Protein AF-A0A353H0G4-F1 (afdb_monomer)

Foldseek 3Di:
DDDPVPDDPDDDQQLQVQLPPALVVLLLLLLVLLLLLVQLDLQDLDPPCVVLNLVSLVLLQLSLVLSLVCNVPVRPRVSSVSSSVSSCVSPVNPSNVPPDGDSPQQVVLVVVCVVDVDDSSLSSLVRVLVVLVVSDDPSRLQSLLCQQCRNVVPDNVDDSNVSSVVSSVVSNVSSVDSVDDDDD

Structure (mmCIF, N/CA/C/O backbone):
data_AF-A0A353H0G4-F1
#
_entry.id   AF-A0A353H0G4-F1
#
loop_
_atom_site.group_PDB
_atom_site.id
_atom_site.type_symbol
_atom_site.label_atom_id
_atom_site.label_alt_id
_atom_site.label_comp_id
_atom_site.label_asym_id
_atom_site.label_entity_id
_atom_site.label_seq_id
_atom_site.pdbx_PDB_ins_code
_atom_site.Cartn_x
_atom_site.Cartn_y
_atom_site.Cartn_z
_atom_site.occupancy
_atom_site.B_iso_or_equiv
_atom_site.auth_seq_id
_atom_site.auth_comp_id
_atom_site.auth_asym_id
_atom_site.auth_atom_id
_atom_site.pd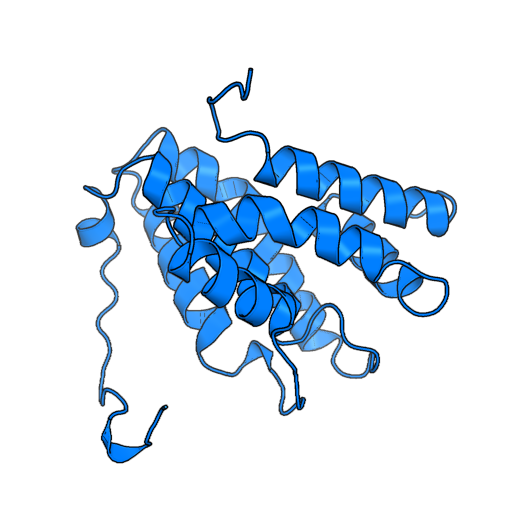bx_PDB_model_num
ATOM 1 N N . MET A 1 1 ? 14.689 -4.534 16.241 1.00 47.78 1 MET A N 1
ATOM 2 C CA . MET A 1 1 ? 14.872 -5.828 16.941 1.00 47.78 1 MET A CA 1
ATOM 3 C C . MET A 1 1 ? 13.580 -6.621 16.834 1.00 47.78 1 MET A C 1
ATOM 5 O O . MET A 1 1 ? 12.525 -6.014 16.925 1.00 47.78 1 MET A O 1
ATOM 9 N N . GLY A 1 2 ? 13.665 -7.937 16.642 1.00 76.38 2 GLY A N 1
ATOM 10 C CA . GLY A 1 2 ? 12.537 -8.872 16.680 1.00 76.38 2 GLY A CA 1
ATOM 11 C C . GLY A 1 2 ? 13.054 -10.254 17.086 1.00 76.38 2 GLY A C 1
ATOM 12 O O . GLY A 1 2 ? 14.196 -10.586 16.776 1.00 76.38 2 GLY A O 1
ATOM 13 N N . SER A 1 3 ? 12.260 -11.022 17.830 1.00 89.06 3 SER A N 1
ATOM 14 C CA . SER A 1 3 ? 12.614 -12.359 18.323 1.00 89.06 3 SER A CA 1
ATOM 15 C C . SER A 1 3 ? 11.391 -13.265 18.201 1.00 89.06 3 SER A C 1
ATOM 17 O O . SER A 1 3 ? 10.269 -12.825 18.454 1.00 89.06 3 SER A O 1
ATOM 19 N N . GLU A 1 4 ? 11.601 -14.529 17.828 1.00 89.62 4 GLU A N 1
ATOM 20 C CA . GLU A 1 4 ? 10.509 -15.500 17.654 1.00 89.62 4 GLU A CA 1
ATOM 21 C C . GLU A 1 4 ? 9.747 -15.748 18.966 1.00 89.62 4 GLU A C 1
ATOM 23 O O . GLU A 1 4 ? 8.551 -16.025 18.970 1.00 89.62 4 GLU A O 1
ATOM 28 N N . GLN A 1 5 ? 10.421 -15.566 20.103 1.00 94.19 5 GLN A N 1
ATOM 29 C CA . GLN A 1 5 ? 9.826 -15.660 21.432 1.00 94.19 5 GLN A CA 1
ATOM 30 C C . GLN A 1 5 ? 8.814 -14.536 21.712 1.00 94.19 5 GLN A C 1
ATOM 32 O O . GLN A 1 5 ? 7.925 -14.724 22.538 1.00 94.19 5 GLN A O 1
ATOM 37 N N . LEU A 1 6 ? 8.921 -13.396 21.018 1.00 94.62 6 LEU A N 1
ATOM 38 C CA . LEU A 1 6 ? 7.995 -12.263 21.133 1.00 94.62 6 LEU A CA 1
ATOM 39 C C . LEU A 1 6 ? 6.845 -12.325 20.119 1.00 94.62 6 LEU A C 1
ATOM 41 O O . LEU A 1 6 ? 5.975 -11.454 20.130 1.00 94.62 6 LEU A O 1
ATOM 45 N N . ARG A 1 7 ? 6.819 -13.333 19.237 1.00 92.75 7 ARG A N 1
ATOM 46 C CA . ARG A 1 7 ? 5.763 -13.469 18.235 1.00 92.75 7 ARG A CA 1
ATOM 47 C C . ARG A 1 7 ? 4.423 -13.777 18.922 1.00 92.75 7 ARG A C 1
ATOM 49 O O . ARG A 1 7 ? 4.334 -14.782 19.639 1.00 92.75 7 ARG A O 1
ATOM 56 N N . PRO A 1 8 ? 3.364 -12.976 18.688 1.00 93.12 8 PRO A N 1
ATOM 57 C CA . PRO A 1 8 ? 2.036 -13.282 19.205 1.00 93.12 8 PRO A CA 1
ATOM 58 C C . PRO A 1 8 ? 1.587 -14.676 18.758 1.00 93.12 8 PRO A C 1
ATOM 60 O O . PRO A 1 8 ? 1.751 -15.043 17.594 1.00 93.12 8 PRO A O 1
ATOM 63 N N . LYS A 1 9 ? 1.010 -15.460 19.677 1.00 94.94 9 LYS A N 1
ATOM 64 C CA . LYS A 1 9 ? 0.476 -16.796 19.352 1.00 94.94 9 LYS A CA 1
ATOM 65 C C . LYS A 1 9 ? -0.779 -16.718 18.487 1.00 94.94 9 LYS A C 1
ATOM 67 O O . LYS A 1 9 ? -0.995 -17.583 17.648 1.00 94.94 9 LYS A O 1
ATOM 72 N N . VAL A 1 10 ? -1.589 -15.686 18.712 1.00 95.56 10 VAL A N 1
ATOM 73 C CA . VAL A 1 10 ? -2.833 -15.394 17.997 1.00 95.56 10 VAL A CA 1
ATOM 74 C C . VAL A 1 10 ? -2.965 -13.875 17.886 1.00 95.56 10 VAL A C 1
ATOM 76 O O . VAL A 1 10 ? -2.524 -13.153 18.782 1.00 95.56 10 VAL A O 1
ATOM 79 N N . ALA A 1 11 ? -3.578 -13.401 16.803 1.00 95.12 11 ALA A N 1
ATOM 80 C CA . ALA A 1 11 ? -4.001 -12.016 16.635 1.00 95.12 11 ALA A CA 1
ATOM 81 C C . ALA A 1 11 ? -5.490 -11.995 16.264 1.00 95.12 11 ALA A C 1
ATOM 83 O O . ALA A 1 11 ? -5.905 -12.702 15.346 1.00 95.12 11 ALA A O 1
ATOM 84 N N . PHE A 1 12 ? -6.284 -11.203 16.984 1.00 96.94 12 PHE A N 1
ATOM 85 C CA . PHE A 1 12 ? -7.703 -10.995 16.695 1.00 96.94 12 PHE A CA 1
ATOM 86 C C . PHE A 1 12 ? -7.863 -9.684 15.935 1.00 96.94 12 PHE A C 1
ATOM 88 O O . PHE A 1 12 ? -7.419 -8.637 16.401 1.00 96.94 12 PHE A O 1
ATOM 95 N N . LEU A 1 13 ? -8.457 -9.762 14.750 1.00 97.12 13 LEU A N 1
ATOM 96 C CA . LEU A 1 13 ? -8.639 -8.634 13.848 1.00 97.12 13 LEU A CA 1
ATOM 97 C C . LEU A 1 13 ? -10.140 -8.352 13.750 1.00 97.12 13 LEU A C 1
ATOM 99 O O . LEU A 1 13 ? -10.856 -9.053 13.041 1.00 97.12 13 LEU A O 1
ATOM 103 N N . ASP A 1 14 ? -10.607 -7.355 14.502 1.00 98.25 1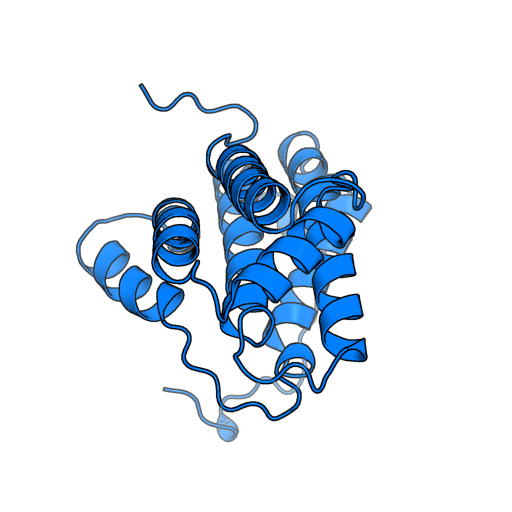4 ASP A N 1
ATOM 104 C CA . ASP A 1 14 ? -11.991 -6.874 14.472 1.00 98.25 14 ASP A CA 1
ATOM 105 C C . ASP A 1 14 ? -12.036 -5.479 13.824 1.00 98.25 14 ASP A C 1
ATOM 107 O O . ASP A 1 14 ? -11.596 -4.509 14.444 1.00 98.25 14 ASP A O 1
ATOM 111 N N . PRO A 1 15 ? -12.577 -5.334 12.601 1.00 98.31 15 PRO A N 1
ATOM 112 C CA . PRO A 1 15 ? -12.635 -4.050 11.907 1.00 98.31 15 PRO A CA 1
ATOM 113 C C . PRO A 1 15 ? -13.365 -2.952 12.689 1.00 98.31 15 PRO A C 1
ATOM 115 O O . PRO A 1 15 ? -13.039 -1.773 12.534 1.00 98.31 15 PRO A O 1
ATOM 118 N N . THR A 1 16 ? -14.320 -3.309 13.552 1.00 98.25 16 THR A N 1
ATOM 119 C CA . THR A 1 16 ? -15.162 -2.343 14.271 1.00 98.25 16 THR A CA 1
ATOM 120 C C . THR A 1 16 ? -14.371 -1.499 15.268 1.00 98.25 16 THR A C 1
ATOM 122 O O . THR A 1 16 ? -14.678 -0.321 15.462 1.00 98.25 16 THR A O 1
ATOM 125 N N . ILE A 1 17 ? -13.275 -2.033 15.820 1.00 97.94 17 ILE A N 1
ATOM 126 C CA . ILE A 1 17 ? -12.412 -1.288 16.751 1.00 97.94 17 ILE A CA 1
ATOM 127 C C . ILE A 1 17 ? -11.661 -0.148 16.053 1.00 97.94 17 ILE A C 1
ATOM 129 O O . ILE A 1 17 ? -11.133 0.744 16.711 1.00 97.94 17 ILE A O 1
ATOM 133 N N . THR A 1 18 ? -11.621 -0.155 14.716 1.00 98.19 18 THR A N 1
ATOM 134 C CA . THR A 1 18 ? -10.972 0.895 13.924 1.00 98.19 18 THR A CA 1
ATOM 135 C C . THR A 1 18 ? -11.909 2.043 13.563 1.00 98.19 18 THR A C 1
ATOM 137 O O . THR A 1 18 ? -11.456 3.036 12.999 1.00 98.19 18 THR A O 1
ATOM 140 N N . TYR A 1 19 ? -13.199 1.974 13.910 1.00 98.44 19 TYR A N 1
ATOM 141 C CA . TYR A 1 19 ? -14.174 3.009 13.542 1.00 98.44 19 TYR A CA 1
ATOM 142 C C . TYR A 1 19 ? -13.827 4.390 14.106 1.00 98.44 19 TYR A C 1
ATOM 144 O O . TYR A 1 19 ? -14.088 5.398 13.454 1.00 98.44 19 TYR A O 1
ATOM 152 N N . SER A 1 20 ? -13.181 4.442 15.272 1.00 97.62 20 SER A N 1
ATOM 153 C CA . SER A 1 20 ? -12.735 5.679 15.922 1.00 97.62 20 SER A CA 1
ATOM 154 C C . SER A 1 20 ? -11.427 6.252 15.358 1.00 97.62 20 SER A C 1
ATOM 156 O O . SER A 1 20 ? -11.048 7.368 15.718 1.00 97.62 20 SER A O 1
ATOM 158 N N . VAL A 1 21 ? -10.730 5.533 14.470 1.00 97.31 21 VAL A N 1
ATOM 159 C CA . VAL A 1 21 ? -9.482 6.008 13.856 1.00 97.31 21 VAL A CA 1
ATOM 160 C C . VAL A 1 21 ? -9.788 7.185 12.932 1.00 97.31 21 VAL A C 1
ATOM 162 O O . VAL A 1 21 ? -10.629 7.087 12.034 1.00 97.31 21 VAL A O 1
ATOM 165 N N . SER A 1 22 ? -9.077 8.297 13.140 1.00 96.62 22 SER A N 1
ATOM 166 C CA . SER A 1 22 ? -9.284 9.541 12.395 1.00 96.62 22 SER A CA 1
ATOM 167 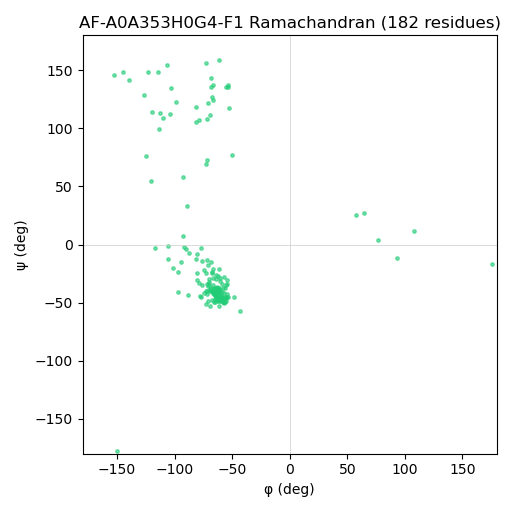C C . SER A 1 22 ? -9.029 9.375 10.893 1.00 96.62 22 SER A C 1
ATOM 169 O O . SER A 1 22 ? -8.288 8.486 10.461 1.00 96.62 22 SER A O 1
ATOM 171 N N . LYS A 1 23 ? -9.592 10.280 10.077 1.00 95.50 23 LYS A N 1
ATOM 172 C CA . LYS A 1 23 ? -9.328 10.311 8.626 1.00 95.50 23 LYS A CA 1
ATOM 173 C C . LYS A 1 23 ? -7.824 10.388 8.334 1.00 95.50 23 LYS A C 1
ATOM 175 O O . LYS A 1 23 ? -7.324 9.661 7.483 1.00 95.50 23 LYS A O 1
ATOM 180 N N . PHE A 1 24 ? -7.102 11.224 9.084 1.00 93.94 24 PHE A N 1
ATOM 181 C CA . PHE A 1 24 ? -5.657 11.399 8.934 1.00 93.94 24 PHE A CA 1
ATOM 182 C C . PHE A 1 24 ? -4.878 10.105 9.207 1.00 93.94 24 PHE A C 1
ATOM 184 O O . PHE A 1 24 ? -4.064 9.701 8.382 1.00 93.94 24 PHE A O 1
ATOM 191 N N . GLN A 1 25 ? -5.168 9.413 10.313 1.00 95.44 25 GLN A N 1
ATOM 192 C CA . GLN A 1 25 ? -4.498 8.148 10.637 1.00 95.44 25 GLN A CA 1
ATOM 193 C C . GLN A 1 25 ? -4.911 7.010 9.692 1.00 95.44 25 GLN A C 1
ATOM 195 O O . GLN A 1 25 ? -4.087 6.174 9.342 1.00 95.44 25 GLN A O 1
ATOM 200 N N . THR A 1 26 ? -6.151 7.018 9.195 1.00 96.25 26 THR A N 1
ATOM 201 C CA . THR A 1 26 ? -6.613 6.069 8.166 1.00 96.25 26 THR A CA 1
ATOM 202 C C . THR A 1 26 ? -5.825 6.239 6.861 1.00 96.25 26 THR A C 1
ATOM 204 O O .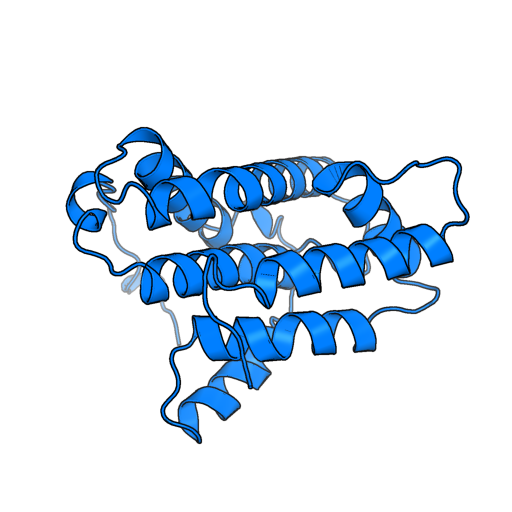 THR A 1 26 ? -5.397 5.249 6.265 1.00 96.25 26 THR A O 1
ATOM 207 N N . ALA A 1 27 ? -5.573 7.484 6.441 1.00 94.12 27 ALA A N 1
ATOM 208 C CA . ALA A 1 27 ? -4.720 7.775 5.291 1.00 94.12 27 ALA A CA 1
ATOM 209 C C . ALA A 1 27 ? -3.265 7.344 5.539 1.00 94.12 27 ALA A C 1
ATOM 211 O O . ALA A 1 27 ? -2.690 6.655 4.699 1.00 94.12 27 ALA A O 1
ATOM 212 N N . CYS A 1 28 ? -2.698 7.692 6.701 1.00 94.56 28 CYS A N 1
ATOM 213 C CA . CYS A 1 28 ? -1.331 7.315 7.075 1.00 94.56 28 CYS A CA 1
ATOM 214 C C . CYS A 1 28 ? -1.142 5.795 7.053 1.00 94.56 28 CYS A C 1
ATOM 216 O O . CYS A 1 28 ? -0.233 5.310 6.389 1.00 94.56 28 CYS A O 1
ATOM 218 N N . GLY A 1 29 ? -2.036 5.045 7.704 1.00 95.81 29 GLY A N 1
ATOM 219 C CA . GLY A 1 29 ? -1.993 3.584 7.707 1.00 95.81 29 GLY A CA 1
ATOM 220 C C . GLY A 1 29 ? -2.152 2.992 6.307 1.00 95.81 29 GLY A C 1
ATOM 221 O O . GLY A 1 29 ? -1.462 2.046 5.959 1.00 95.81 29 GLY A O 1
ATOM 222 N N . SER A 1 30 ? -2.993 3.577 5.452 1.00 96.25 30 SER A N 1
ATOM 223 C CA . SER A 1 30 ? -3.140 3.100 4.069 1.00 96.25 30 SER A CA 1
ATOM 224 C C . SER A 1 30 ? -1.861 3.284 3.248 1.00 96.25 30 SER A C 1
ATOM 226 O O . SER A 1 30 ? -1.469 2.388 2.502 1.00 96.25 30 SER A O 1
ATOM 228 N N . VAL A 1 31 ? -1.185 4.428 3.397 1.00 94.62 31 VAL A N 1
ATOM 229 C CA . VAL A 1 31 ? 0.107 4.680 2.740 1.00 94.62 31 VAL A CA 1
ATOM 230 C C . VAL A 1 31 ? 1.193 3.747 3.263 1.00 94.62 31 VAL A C 1
ATOM 232 O O . VAL A 1 31 ? 2.011 3.269 2.476 1.00 94.62 31 VAL A O 1
ATOM 235 N N . ASP A 1 32 ? 1.178 3.462 4.558 1.00 95.69 32 ASP A N 1
ATOM 236 C CA . ASP A 1 32 ? 2.095 2.526 5.197 1.00 95.69 32 ASP A CA 1
ATOM 237 C C . ASP A 1 32 ? 1.945 1.105 4.623 1.00 95.69 32 ASP A C 1
ATOM 239 O O . ASP A 1 32 ? 2.907 0.524 4.122 1.00 95.69 32 ASP A O 1
ATOM 243 N N . ILE A 1 33 ? 0.706 0.601 4.509 1.00 95.94 33 ILE A N 1
ATOM 244 C CA . ILE A 1 33 ? 0.419 -0.69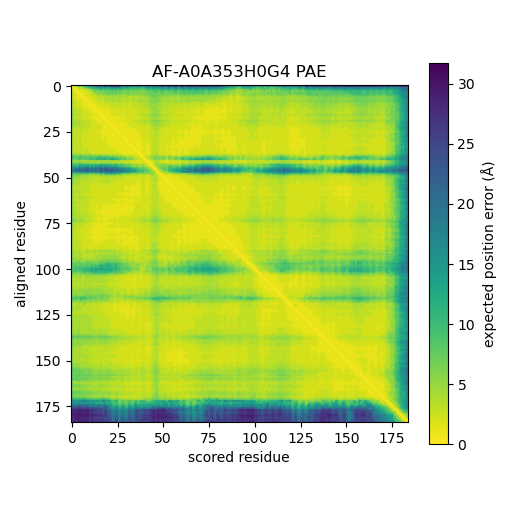2 3.858 1.00 95.94 33 ILE A CA 1
ATOM 245 C C . ILE A 1 33 ? 0.980 -0.729 2.428 1.00 95.94 33 ILE A C 1
ATOM 247 O O . ILE A 1 33 ? 1.669 -1.680 2.058 1.00 95.94 33 ILE A O 1
ATOM 251 N N . MET A 1 34 ? 0.719 0.303 1.616 1.00 95.12 34 MET A N 1
ATOM 252 C CA . MET A 1 34 ? 1.239 0.364 0.242 1.00 95.12 34 MET A CA 1
ATOM 253 C C . MET A 1 34 ? 2.771 0.379 0.216 1.00 95.12 34 MET A C 1
ATOM 255 O O . MET A 1 34 ? 3.388 -0.329 -0.579 1.00 95.12 34 MET A O 1
ATOM 259 N N . SER A 1 35 ? 3.389 1.148 1.113 1.00 93.81 35 SER A N 1
ATOM 260 C CA . SER A 1 35 ? 4.845 1.260 1.215 1.00 93.81 35 SER A CA 1
ATOM 261 C C . SER A 1 35 ? 5.472 -0.073 1.618 1.00 93.81 35 SER A C 1
ATOM 263 O O . SER A 1 35 ? 6.513 -0.443 1.077 1.00 93.81 35 SER A O 1
ATOM 265 N N . HIS A 1 36 ? 4.820 -0.840 2.495 1.00 93.81 36 HIS A N 1
ATOM 266 C CA . HIS A 1 36 ? 5.239 -2.197 2.822 1.00 93.81 36 HIS A CA 1
ATOM 267 C C . HIS A 1 36 ? 5.185 -3.124 1.612 1.00 93.81 36 HIS A C 1
ATOM 269 O O . HIS A 1 36 ? 6.137 -3.870 1.409 1.00 93.81 36 HIS A O 1
ATOM 275 N N . LEU A 1 37 ? 4.151 -3.071 0.770 1.00 93.62 37 LEU A N 1
ATOM 276 C CA . LEU A 1 37 ? 4.100 -3.892 -0.451 1.00 93.62 37 LEU A CA 1
ATOM 277 C C . LEU A 1 37 ? 5.259 -3.553 -1.407 1.00 93.62 37 LEU A C 1
ATOM 279 O O . LEU A 1 37 ? 5.883 -4.448 -1.984 1.00 93.62 37 LEU A O 1
ATOM 283 N N . PHE A 1 38 ? 5.605 -2.268 -1.521 1.00 92.38 38 PHE A N 1
ATOM 284 C CA . PHE A 1 38 ? 6.735 -1.823 -2.337 1.00 92.38 38 PHE A CA 1
ATOM 285 C C . PHE A 1 38 ? 8.081 -2.307 -1.798 1.00 92.38 38 PHE A C 1
ATOM 287 O O . PHE A 1 38 ? 8.854 -2.900 -2.554 1.00 92.38 38 PHE A O 1
ATOM 294 N N . ASP A 1 39 ? 8.332 -2.106 -0.503 1.00 86.62 39 ASP A N 1
ATOM 295 C CA . ASP A 1 39 ? 9.587 -2.489 0.150 1.00 86.62 39 ASP A CA 1
ATOM 296 C C . ASP A 1 39 ? 9.718 -4.013 0.344 1.00 86.62 39 ASP A C 1
ATOM 298 O O . ASP A 1 39 ? 10.834 -4.525 0.432 1.00 86.62 39 ASP A O 1
ATOM 302 N N . THR A 1 40 ? 8.606 -4.756 0.406 1.00 79.31 40 THR A N 1
ATOM 303 C CA . THR A 1 40 ? 8.602 -6.204 0.691 1.00 79.31 40 THR A CA 1
ATOM 304 C C . THR A 1 40 ? 8.929 -7.060 -0.532 1.00 79.31 40 THR A C 1
ATOM 306 O O . THR A 1 40 ? 9.432 -8.173 -0.374 1.00 79.31 40 THR A O 1
ATOM 309 N N . GLY A 1 41 ? 8.703 -6.570 -1.755 1.00 79.50 41 GLY A N 1
ATOM 310 C CA . GLY A 1 41 ? 8.994 -7.3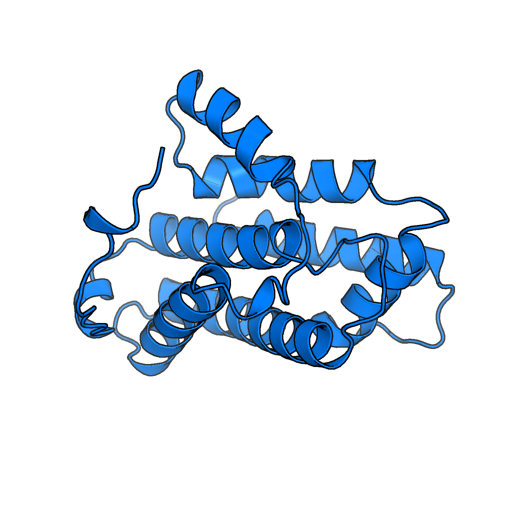95 -2.930 1.00 79.50 41 GLY A CA 1
ATOM 311 C C . GLY A 1 41 ? 8.633 -6.835 -4.299 1.00 79.50 41 GLY A C 1
ATOM 312 O O . GLY A 1 41 ? 9.156 -7.349 -5.292 1.00 79.50 41 GLY A O 1
ATOM 313 N N . TYR A 1 42 ? 7.788 -5.803 -4.382 1.00 89.50 42 TYR A N 1
ATOM 314 C CA . TYR A 1 42 ? 7.247 -5.374 -5.672 1.00 89.50 42 TYR A CA 1
ATOM 315 C C . TYR A 1 42 ? 8.296 -4.703 -6.574 1.00 89.50 42 TYR A C 1
ATOM 317 O O . TYR A 1 42 ? 8.482 -5.109 -7.722 1.00 89.50 42 TYR A O 1
ATOM 325 N N . PHE A 1 43 ? 9.060 -3.739 -6.047 1.00 88.19 43 PHE A N 1
ATOM 326 C CA . PHE A 1 43 ? 10.157 -3.088 -6.778 1.00 88.19 43 PHE A CA 1
ATOM 327 C C . PHE A 1 43 ? 11.500 -3.784 -6.521 1.00 88.19 43 PHE A C 1
ATOM 329 O O . PHE A 1 43 ? 12.456 -3.182 -6.035 1.00 88.19 43 PHE A O 1
ATOM 336 N N . THR A 1 44 ? 11.570 -5.078 -6.839 1.00 79.75 44 THR A N 1
ATOM 337 C CA . THR A 1 44 ? 12.806 -5.874 -6.753 1.00 79.75 44 THR A CA 1
ATOM 338 C C . THR A 1 44 ? 13.379 -6.167 -8.139 1.00 79.75 44 THR A C 1
ATOM 340 O O . THR A 1 44 ? 12.651 -6.200 -9.125 1.00 79.75 44 THR A O 1
ATOM 343 N N . PHE A 1 45 ? 14.696 -6.387 -8.220 1.00 68.56 45 PHE A N 1
ATOM 344 C CA . PHE A 1 45 ? 15.392 -6.648 -9.489 1.00 68.56 45 PHE A CA 1
ATOM 345 C C . PHE A 1 45 ? 15.079 -8.026 -10.101 1.00 68.56 45 PHE A C 1
ATOM 347 O O . PHE A 1 45 ? 15.298 -8.228 -11.294 1.00 68.56 45 PHE A O 1
ATOM 354 N N . ASN A 1 46 ? 14.549 -8.964 -9.308 1.00 66.94 46 ASN A N 1
ATOM 355 C CA . ASN A 1 46 ? 14.244 -10.324 -9.750 1.00 66.94 46 ASN A CA 1
ATOM 356 C C . ASN A 1 46 ? 12.729 -10.487 -9.969 1.00 66.94 46 ASN A C 1
ATOM 358 O O . ASN A 1 46 ? 11.938 -10.458 -9.022 1.00 66.94 46 ASN A O 1
ATOM 362 N N . ASN A 1 47 ? 12.334 -10.667 -11.234 1.00 62.84 47 ASN A N 1
ATOM 363 C CA . ASN A 1 47 ? 10.939 -10.783 -11.692 1.00 62.84 47 ASN A CA 1
ATOM 364 C C . ASN A 1 47 ? 10.414 -12.231 -11.677 1.00 62.84 47 ASN A C 1
ATOM 366 O O . ASN A 1 47 ? 9.627 -12.628 -12.530 1.00 62.84 47 ASN A O 1
ATOM 370 N N . ASP A 1 48 ? 10.873 -13.042 -10.734 1.00 70.88 48 ASP A N 1
ATOM 371 C CA . ASP A 1 48 ? 10.634 -14.486 -10.684 1.00 70.88 48 ASP A CA 1
ATOM 372 C C . ASP A 1 48 ? 9.336 -14.894 -9.963 1.00 70.88 48 ASP A C 1
ATOM 374 O O . ASP A 1 48 ? 8.949 -16.059 -10.022 1.00 70.88 48 ASP A O 1
ATOM 378 N N . LEU A 1 49 ? 8.621 -13.954 -9.329 1.00 84.31 49 LEU A N 1
ATOM 379 C CA . LEU A 1 49 ? 7.444 -14.235 -8.490 1.00 84.31 49 LEU A CA 1
ATOM 380 C C . LEU A 1 49 ? 6.163 -13.538 -8.982 1.00 84.31 49 LEU A C 1
ATOM 382 O O . LEU A 1 49 ? 5.483 -12.856 -8.215 1.00 84.31 49 LEU A O 1
ATOM 386 N N . ALA A 1 50 ? 5.793 -13.756 -10.248 1.00 88.62 50 ALA A N 1
ATOM 387 C CA . ALA A 1 50 ? 4.619 -13.132 -10.880 1.00 88.62 50 ALA A CA 1
ATOM 388 C C . ALA A 1 50 ? 3.292 -13.348 -10.116 1.00 88.62 50 ALA A C 1
ATOM 390 O O . ALA A 1 50 ? 2.410 -12.486 -10.130 1.00 88.62 50 ALA A O 1
ATOM 391 N N . LEU A 1 51 ? 3.150 -14.480 -9.413 1.00 90.75 51 LEU A N 1
ATOM 392 C CA . LEU A 1 51 ? 1.993 -14.737 -8.553 1.00 90.75 51 LEU A CA 1
ATOM 393 C C . LEU A 1 51 ? 1.916 -13.728 -7.399 1.00 90.75 51 LEU A C 1
ATOM 395 O O . LEU A 1 51 ? 0.854 -13.164 -7.148 1.00 90.75 51 LEU A O 1
ATOM 399 N N . LEU A 1 52 ? 3.035 -13.478 -6.714 1.00 91.88 52 LEU A N 1
ATOM 400 C CA . LEU A 1 52 ? 3.076 -12.516 -5.613 1.00 91.88 52 LEU A CA 1
ATOM 401 C C . LEU A 1 52 ? 2.908 -11.087 -6.120 1.00 91.88 52 LEU A C 1
ATOM 403 O O . LEU A 1 52 ? 2.195 -10.317 -5.488 1.00 91.88 52 LEU A O 1
ATOM 407 N N . ASP A 1 53 ? 3.475 -10.756 -7.282 1.00 92.00 53 ASP A N 1
ATOM 408 C CA . ASP A 1 53 ? 3.214 -9.470 -7.937 1.00 92.00 53 ASP A CA 1
ATOM 409 C C . ASP A 1 53 ? 1.712 -9.262 -8.167 1.00 92.00 53 ASP A C 1
ATOM 411 O O . ASP A 1 53 ? 1.178 -8.217 -7.810 1.00 92.00 53 ASP A O 1
ATOM 415 N N . SER A 1 54 ? 1.008 -10.286 -8.657 1.00 93.81 54 SER A N 1
ATOM 416 C CA . SER A 1 54 ? -0.441 -10.224 -8.888 1.00 93.81 54 SER A CA 1
ATOM 417 C C . SER A 1 54 ? -1.232 -10.015 -7.588 1.00 93.81 54 SER A C 1
ATOM 419 O O . SER A 1 54 ? -2.187 -9.235 -7.559 1.00 93.81 54 SER A O 1
ATOM 421 N N . PHE A 1 55 ? -0.828 -10.673 -6.493 1.00 94.50 55 PHE A N 1
ATOM 422 C CA . PHE A 1 55 ? -1.427 -10.460 -5.170 1.00 94.50 55 PHE A CA 1
ATOM 423 C C . PHE A 1 55 ? -1.161 -9.052 -4.628 1.00 94.50 55 PHE A C 1
ATOM 425 O O . PHE A 1 55 ? -2.067 -8.427 -4.076 1.00 94.50 55 PHE A O 1
ATOM 432 N N . MET A 1 56 ? 0.063 -8.541 -4.773 1.00 94.94 56 MET A N 1
ATOM 433 C CA . MET A 1 56 ? 0.419 -7.184 -4.353 1.00 94.94 56 MET A CA 1
ATOM 434 C C . MET A 1 56 ? -0.348 -6.139 -5.171 1.00 94.94 56 MET A C 1
ATOM 436 O O . MET A 1 56 ? -0.905 -5.208 -4.601 1.00 94.94 56 MET A O 1
ATOM 440 N N . GLU A 1 57 ? -0.471 -6.323 -6.485 1.00 95.88 57 GLU A N 1
ATOM 441 C CA . GLU A 1 57 ? -1.232 -5.434 -7.372 1.00 95.88 57 GLU A CA 1
ATOM 442 C C . GLU A 1 57 ? -2.726 -5.419 -7.046 1.00 95.88 57 GLU A C 1
ATOM 444 O O . GLU A 1 57 ? -3.342 -4.353 -7.034 1.00 95.88 57 GLU A O 1
ATOM 449 N N . ALA A 1 58 ? -3.313 -6.580 -6.742 1.00 96.31 58 ALA A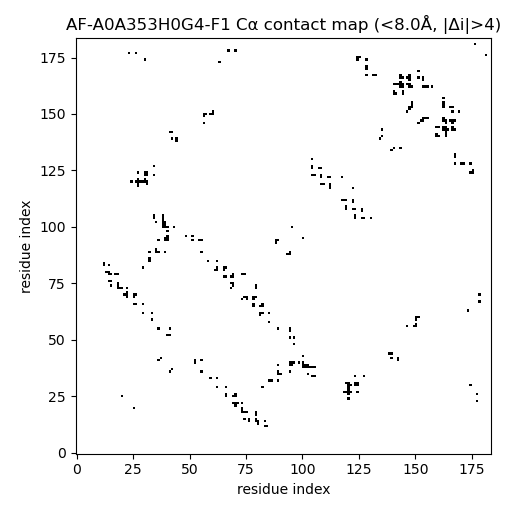 N 1
ATOM 450 C CA . ALA A 1 58 ? -4.698 -6.658 -6.292 1.00 96.31 58 ALA A CA 1
ATOM 451 C C . ALA A 1 58 ? -4.911 -5.905 -4.973 1.00 96.31 58 ALA A C 1
ATOM 453 O O . ALA A 1 58 ? -5.859 -5.129 -4.869 1.00 96.31 58 ALA A O 1
ATOM 454 N N . GLN A 1 59 ? -4.007 -6.075 -4.004 1.00 96.00 59 GLN A N 1
ATOM 455 C CA . GLN A 1 59 ? -4.052 -5.320 -2.750 1.00 96.00 59 GLN A CA 1
ATOM 456 C C . GLN A 1 59 ? -3.924 -3.816 -2.996 1.00 96.00 59 GLN A C 1
ATOM 458 O O . GLN A 1 59 ? -4.728 -3.055 -2.473 1.00 96.00 59 GLN A O 1
ATOM 463 N N . LEU A 1 60 ? -2.976 -3.379 -3.830 1.00 95.81 60 LEU A N 1
ATOM 464 C CA . LEU A 1 60 ? -2.779 -1.962 -4.150 1.00 95.81 60 LEU A CA 1
ATOM 465 C C . LEU A 1 60 ? -4.043 -1.330 -4.746 1.00 95.81 60 LEU A C 1
ATOM 467 O O . LEU A 1 60 ? -4.462 -0.274 -4.277 1.00 95.81 60 LEU A O 1
ATOM 471 N N . ARG A 1 61 ? -4.691 -1.988 -5.720 1.00 95.69 61 ARG A N 1
ATOM 472 C CA . ARG A 1 61 ? -5.964 -1.512 -6.295 1.00 95.69 61 ARG A CA 1
ATOM 473 C C . ARG A 1 61 ? -7.044 -1.353 -5.231 1.00 95.69 61 ARG A C 1
ATOM 475 O O . ARG A 1 61 ? -7.668 -0.302 -5.141 1.00 95.69 61 ARG A O 1
ATOM 482 N N . ILE A 1 62 ? -7.224 -2.388 -4.416 1.00 95.69 62 ILE A N 1
ATOM 483 C CA . ILE A 1 62 ? -8.258 -2.425 -3.382 1.00 95.69 62 ILE A CA 1
ATOM 484 C C . ILE A 1 62 ? -7.991 -1.363 -2.301 1.00 95.69 62 ILE A C 1
ATOM 486 O O . ILE A 1 62 ? -8.917 -0.686 -1.869 1.00 95.69 62 ILE A O 1
ATOM 490 N N . ILE A 1 63 ? -6.738 -1.151 -1.890 1.00 96.19 63 ILE A N 1
ATOM 491 C CA . ILE A 1 63 ? -6.383 -0.091 -0.935 1.00 96.19 63 ILE A CA 1
ATOM 492 C C . ILE A 1 63 ? -6.723 1.283 -1.528 1.00 96.19 63 ILE A C 1
ATOM 494 O O . ILE A 1 63 ? -7.417 2.066 -0.885 1.00 96.19 63 ILE A O 1
ATOM 498 N N . ILE A 1 64 ? -6.313 1.555 -2.772 1.00 94.00 64 ILE A N 1
ATOM 499 C CA . ILE A 1 64 ? -6.606 2.822 -3.465 1.00 94.00 64 ILE A CA 1
ATOM 500 C C . ILE A 1 64 ? -8.121 3.076 -3.556 1.00 94.00 64 ILE A C 1
ATOM 502 O O . ILE A 1 64 ? -8.560 4.217 -3.409 1.00 94.00 64 ILE A O 1
ATOM 506 N N . GLU A 1 65 ? -8.912 2.025 -3.770 1.00 93.81 65 GLU A N 1
ATOM 507 C CA . GLU A 1 65 ? -10.371 2.096 -3.868 1.00 93.81 65 GLU A CA 1
ATOM 508 C C . GLU A 1 65 ? -11.068 2.299 -2.512 1.00 93.81 65 GLU A C 1
ATOM 510 O O . GLU A 1 65 ? -12.004 3.095 -2.430 1.00 93.81 65 GLU A O 1
ATOM 515 N N . PHE A 1 66 ? -10.625 1.620 -1.445 1.00 96.50 66 PHE A N 1
ATOM 516 C CA . PHE A 1 66 ? -11.352 1.558 -0.166 1.00 96.50 66 PHE A CA 1
ATOM 517 C C . PHE A 1 66 ? -10.824 2.483 0.940 1.00 96.50 66 PHE A C 1
ATOM 519 O O . PHE A 1 66 ? -11.592 2.840 1.838 1.00 96.50 66 PHE A O 1
ATOM 526 N N . THR A 1 67 ? -9.576 2.962 0.872 1.00 95.94 67 THR A N 1
ATOM 527 C CA . THR A 1 67 ? -9.083 4.052 1.744 1.00 95.94 67 THR A CA 1
ATOM 528 C C . THR A 1 67 ? -10.028 5.268 1.815 1.00 95.94 67 THR A C 1
ATOM 530 O O . THR A 1 67 ? -10.317 5.726 2.922 1.00 95.94 67 THR A O 1
ATOM 533 N N . PRO A 1 68 ? -10.577 5.784 0.700 1.00 94.38 68 PRO A N 1
ATOM 534 C CA . PRO A 1 68 ? -11.494 6.937 0.681 1.00 94.38 68 PRO A CA 1
ATOM 535 C C . PRO A 1 68 ? -12.778 6.647 1.415 1.00 94.38 68 PRO A C 1
ATOM 537 O O . PRO A 1 68 ? -13.285 7.482 2.158 1.00 94.38 68 PRO A O 1
ATOM 540 N N . VAL A 1 69 ? -13.301 5.444 1.186 1.00 96.56 69 VAL A N 1
ATOM 541 C CA . VAL A 1 69 ? -14.555 4.982 1.757 1.00 96.56 69 VAL A CA 1
ATOM 542 C C . VAL A 1 69 ? -14.400 4.903 3.269 1.00 96.56 69 VAL A C 1
ATOM 544 O O . VAL A 1 69 ? -15.225 5.456 3.984 1.00 96.56 69 VAL A O 1
ATOM 547 N N . ALA A 1 70 ? -13.300 4.332 3.766 1.00 97.06 70 ALA A N 1
ATOM 548 C CA . ALA A 1 70 ? -13.000 4.287 5.196 1.00 97.06 70 ALA A CA 1
ATOM 549 C C . ALA A 1 70 ? -12.773 5.679 5.815 1.00 97.06 70 ALA A C 1
ATOM 551 O O . ALA A 1 70 ? -13.039 5.877 7.000 1.00 97.06 70 ALA A O 1
ATOM 552 N N . MET A 1 71 ? -12.280 6.648 5.039 1.00 95.88 71 MET A N 1
ATOM 553 C CA . MET A 1 71 ? -12.100 8.025 5.504 1.00 95.88 71 MET A CA 1
ATOM 554 C C . MET A 1 71 ? -13.415 8.807 5.539 1.00 95.88 71 MET A C 1
ATOM 556 O O . MET A 1 71 ? -13.667 9.524 6.502 1.00 95.88 71 MET A O 1
ATOM 560 N N . GLU A 1 72 ? -14.252 8.704 4.511 1.00 96.44 72 GLU A N 1
ATOM 561 C CA . GLU A 1 72 ? -15.529 9.424 4.442 1.00 96.44 72 GLU A CA 1
ATOM 562 C C . GLU A 1 72 ? -16.621 8.763 5.286 1.00 96.44 72 GLU A C 1
ATOM 564 O O . GLU A 1 72 ? -17.458 9.448 5.870 1.00 96.44 72 GLU A O 1
ATOM 569 N N . GLN A 1 73 ? -16.583 7.436 5.397 1.00 97.38 73 GLN A N 1
ATOM 570 C CA . GLN A 1 73 ? -17.547 6.615 6.121 1.00 97.38 73 GLN A CA 1
ATOM 571 C C . GLN A 1 73 ? -16.807 5.753 7.159 1.00 97.38 73 GLN A C 1
ATOM 573 O O . GLN A 1 73 ? -16.633 4.551 6.962 1.00 97.38 73 GLN A O 1
ATOM 578 N N . PRO A 1 74 ? -16.373 6.329 8.295 1.00 96.25 74 PRO A N 1
ATOM 579 C CA . PRO A 1 74 ? -15.535 5.626 9.270 1.00 96.25 74 PRO A CA 1
ATOM 580 C C . PRO A 1 74 ? -16.182 4.379 9.893 1.00 96.25 74 PRO A C 1
ATOM 582 O O . PRO A 1 74 ? -15.451 3.517 10.378 1.00 96.25 74 PRO A O 1
ATOM 585 N N . GLY A 1 75 ? -17.517 4.271 9.864 1.00 97.88 75 GLY A N 1
ATOM 586 C CA . GLY A 1 75 ? -18.282 3.096 10.301 1.00 97.88 75 GLY A CA 1
ATOM 587 C C . GLY A 1 75 ? -18.607 2.082 9.194 1.00 97.88 75 GLY A C 1
ATOM 588 O O . GLY A 1 75 ? -19.391 1.167 9.433 1.00 97.88 75 GLY A O 1
ATOM 589 N N . ASN A 1 76 ? -18.065 2.245 7.982 1.00 98.56 76 ASN A N 1
ATOM 590 C CA . ASN A 1 76 ? -18.242 1.284 6.896 1.00 98.56 76 ASN A CA 1
ATOM 591 C C . ASN A 1 76 ? -17.424 0.017 7.192 1.00 98.56 76 ASN A C 1
ATOM 593 O O . ASN A 1 76 ? -16.193 0.034 7.120 1.00 98.56 76 ASN A O 1
ATOM 597 N N . PHE A 1 77 ? -18.119 -1.069 7.540 1.00 98.62 77 PHE A N 1
ATOM 598 C CA . PHE A 1 77 ? -17.491 -2.329 7.934 1.00 98.62 77 PHE A CA 1
ATOM 599 C C . PHE A 1 77 ? -16.569 -2.877 6.842 1.00 98.62 77 PHE A C 1
ATOM 601 O O . PHE A 1 77 ? -15.411 -3.171 7.127 1.00 98.62 77 PHE A O 1
ATOM 608 N N . ASP A 1 78 ? -17.049 -2.953 5.600 1.00 98.44 78 ASP A N 1
ATOM 609 C CA . ASP A 1 78 ? -16.316 -3.569 4.492 1.00 98.44 78 ASP A CA 1
ATOM 610 C C . ASP A 1 78 ? -15.023 -2.812 4.183 1.00 98.44 78 ASP A C 1
ATOM 612 O O . ASP A 1 78 ? -13.960 -3.421 4.073 1.00 98.44 78 ASP A O 1
ATOM 616 N N . ALA A 1 79 ? -15.075 -1.477 4.136 1.00 98.19 79 ALA A N 1
ATOM 617 C CA . ALA A 1 79 ? -13.888 -0.659 3.901 1.00 98.19 79 ALA A CA 1
ATOM 618 C C . ALA A 1 79 ? -12.842 -0.834 5.012 1.00 98.19 79 ALA A C 1
ATOM 620 O O . ALA A 1 79 ? -11.650 -0.982 4.739 1.00 98.19 79 ALA A O 1
ATOM 621 N N . ARG A 1 80 ? -13.275 -0.870 6.278 1.00 98.56 80 ARG A N 1
ATOM 622 C CA . ARG A 1 80 ? -12.378 -1.100 7.420 1.00 98.56 80 ARG A CA 1
ATOM 623 C C . ARG A 1 80 ? -11.810 -2.520 7.418 1.00 98.56 80 ARG A C 1
ATOM 625 O O . ARG A 1 80 ? -10.618 -2.691 7.669 1.00 98.56 80 ARG A O 1
ATOM 632 N N . ALA A 1 81 ? -12.630 -3.519 7.096 1.00 98.44 81 ALA A N 1
ATOM 633 C CA . ALA A 1 81 ? -12.232 -4.922 7.027 1.00 98.44 81 ALA A CA 1
ATOM 634 C C . ALA A 1 81 ? -11.193 -5.159 5.931 1.00 98.44 81 ALA A C 1
ATOM 636 O O . ALA A 1 81 ? -10.174 -5.806 6.168 1.00 98.44 81 ALA A O 1
ATOM 637 N N . ILE A 1 82 ? -11.412 -4.566 4.759 1.00 98.06 82 ILE A N 1
ATOM 638 C CA . ILE A 1 82 ? -10.492 -4.618 3.629 1.00 98.06 82 ILE A CA 1
ATOM 639 C C . ILE A 1 82 ? -9.132 -4.016 3.990 1.00 98.06 82 ILE A C 1
ATOM 641 O O . ILE A 1 82 ? -8.106 -4.656 3.751 1.00 98.06 82 ILE A O 1
ATOM 645 N N . LEU A 1 83 ? -9.094 -2.822 4.593 1.00 98.06 83 LEU A N 1
ATOM 646 C CA . LEU A 1 83 ? -7.829 -2.187 4.980 1.00 98.06 83 LEU A CA 1
ATOM 647 C C . LEU A 1 83 ? -7.106 -2.978 6.076 1.00 98.06 83 LEU A C 1
ATOM 649 O O . LEU A 1 83 ? -5.898 -3.195 5.984 1.00 98.06 83 LEU A O 1
ATOM 653 N N . MET A 1 84 ? -7.841 -3.455 7.083 1.00 98.19 84 MET A N 1
ATOM 654 C CA . MET A 1 84 ? -7.292 -4.274 8.164 1.00 98.19 84 MET A CA 1
ATOM 655 C C . MET A 1 84 ? -6.682 -5.577 7.633 1.00 98.19 84 MET A C 1
ATOM 657 O O . MET A 1 84 ? -5.560 -5.933 7.996 1.00 98.19 84 MET A O 1
ATOM 661 N N . TRP A 1 85 ? -7.391 -6.276 6.747 1.00 97.38 85 TRP A N 1
ATOM 662 C CA . TRP A 1 85 ? -6.900 -7.522 6.167 1.00 97.38 85 TRP A CA 1
ATOM 663 C C . TRP A 1 85 ? -5.720 -7.297 5.220 1.00 97.38 85 TRP A C 1
ATOM 665 O O . TRP A 1 85 ? -4.735 -8.033 5.278 1.00 97.38 85 TRP A O 1
ATOM 675 N N . SER A 1 86 ? -5.769 -6.236 4.411 1.00 96.81 86 SER A N 1
ATOM 676 C CA . SER A 1 86 ? -4.655 -5.844 3.537 1.00 96.81 86 SER A CA 1
ATOM 677 C C . SER A 1 86 ? -3.393 -5.533 4.345 1.00 96.81 86 SER A C 1
ATOM 679 O O . SER A 1 86 ? -2.306 -5.971 3.980 1.00 96.81 86 SER A O 1
ATOM 681 N N . SER A 1 87 ? -3.528 -4.851 5.489 1.00 95.69 87 SER A N 1
ATOM 682 C CA . SER A 1 87 ? -2.410 -4.605 6.408 1.00 95.69 87 SER A CA 1
ATOM 683 C C . SER A 1 87 ? -1.792 -5.902 6.930 1.00 95.69 87 SER A C 1
ATOM 685 O O . SER A 1 87 ? -0.575 -6.079 6.871 1.00 95.69 87 SER A O 1
ATOM 687 N N . ALA A 1 88 ? -2.626 -6.846 7.373 1.00 95.31 88 ALA A N 1
ATOM 688 C CA . ALA A 1 88 ? -2.155 -8.133 7.869 1.00 95.31 88 ALA A CA 1
ATOM 689 C C . ALA A 1 88 ? -1.396 -8.924 6.793 1.00 95.31 88 ALA A C 1
ATOM 691 O O . ALA A 1 88 ? -0.334 -9.483 7.065 1.00 95.31 88 ALA A O 1
ATOM 692 N N . LEU A 1 89 ? -1.917 -8.960 5.564 1.00 94.12 89 LEU A N 1
ATOM 693 C CA . LEU A 1 89 ? -1.303 -9.685 4.451 1.00 94.12 89 LEU A CA 1
ATOM 694 C C . LEU A 1 89 ? -0.017 -9.030 3.938 1.00 94.12 89 LEU A C 1
ATOM 696 O O . LEU A 1 89 ? 0.922 -9.748 3.593 1.00 94.12 89 LEU A O 1
ATOM 700 N N . ALA A 1 90 ? 0.061 -7.698 3.925 1.00 92.38 90 ALA A N 1
ATOM 701 C CA . ALA A 1 90 ? 1.263 -6.976 3.513 1.00 92.38 90 ALA A CA 1
ATOM 702 C C . ALA A 1 90 ? 2.481 -7.303 4.399 1.00 92.38 90 ALA A C 1
ATOM 704 O O . ALA A 1 90 ? 3.614 -7.280 3.921 1.00 92.38 90 ALA A O 1
ATOM 705 N N . LEU A 1 91 ? 2.245 -7.651 5.670 1.00 87.88 91 LEU A N 1
ATOM 706 C CA . LEU A 1 91 ? 3.271 -7.779 6.710 1.00 87.88 91 LEU A CA 1
ATOM 707 C C . LEU A 1 91 ? 3.438 -9.188 7.299 1.00 87.88 91 LEU A C 1
ATOM 709 O O . LEU A 1 91 ? 4.329 -9.409 8.119 1.00 87.88 91 LEU A O 1
ATOM 713 N N . ASN A 1 92 ? 2.630 -10.173 6.897 1.00 88.75 92 ASN A N 1
ATOM 714 C CA . ASN A 1 92 ? 2.716 -11.531 7.458 1.00 88.75 92 ASN A CA 1
ATOM 715 C C . ASN A 1 92 ? 3.886 -12.379 6.912 1.00 88.75 92 ASN A C 1
ATOM 717 O O . ASN A 1 92 ? 4.071 -13.516 7.352 1.00 88.75 92 ASN A O 1
ATOM 721 N N . GLY A 1 93 ? 4.656 -11.845 5.959 1.00 87.25 93 GLY A N 1
ATOM 722 C CA . GLY A 1 93 ? 5.793 -12.509 5.314 1.00 87.25 93 GLY A CA 1
ATOM 723 C C . GLY A 1 93 ? 5.462 -13.255 4.016 1.00 87.25 93 GLY A C 1
ATOM 724 O O . GLY A 1 93 ? 6.383 -13.587 3.274 1.00 87.25 93 GLY A O 1
ATOM 725 N N . LEU A 1 94 ? 4.181 -13.464 3.682 1.00 88.75 94 LEU A N 1
ATOM 726 C CA . LEU A 1 94 ? 3.774 -14.125 2.435 1.00 88.75 94 LEU A CA 1
ATOM 727 C C . LEU A 1 94 ? 4.257 -13.344 1.207 1.00 88.75 94 LEU A C 1
ATOM 729 O O . LEU A 1 94 ? 4.848 -13.923 0.298 1.00 88.75 94 LEU A O 1
ATOM 733 N N . MET A 1 95 ? 4.059 -12.022 1.215 1.00 88.94 95 MET A N 1
ATOM 734 C CA . MET A 1 95 ? 4.415 -11.144 0.091 1.00 88.94 95 MET A CA 1
ATOM 735 C C . MET A 1 95 ? 5.926 -11.059 -0.152 1.00 88.94 95 MET A C 1
ATOM 737 O O . MET A 1 95 ? 6.349 -10.739 -1.259 1.00 88.94 95 MET A O 1
ATOM 741 N N . GLN A 1 96 ? 6.749 -11.384 0.851 1.00 85.31 96 GLN A N 1
ATOM 742 C CA . GLN A 1 96 ? 8.204 -11.386 0.703 1.00 85.31 96 GLN A CA 1
ATOM 743 C C . GLN A 1 96 ? 8.679 -12.531 -0.198 1.00 85.31 96 GLN A C 1
ATOM 745 O O . GLN A 1 96 ? 9.713 -12.412 -0.852 1.00 85.31 96 GLN A O 1
ATOM 750 N N . GLY A 1 97 ? 7.960 -13.660 -0.229 1.00 83.38 97 GLY A N 1
ATOM 751 C CA . GLY A 1 97 ? 8.291 -14.787 -1.106 1.00 83.38 97 GLY A CA 1
ATOM 752 C C . GLY A 1 97 ? 9.703 -15.351 -0.918 1.00 83.38 97 GLY A C 1
ATOM 753 O O . GLY A 1 97 ? 10.279 -15.878 -1.864 1.00 83.38 97 GLY A O 1
ATOM 754 N N . GLY A 1 98 ? 10.298 -15.185 0.269 1.00 80.69 98 GLY A N 1
ATOM 755 C CA . GLY A 1 98 ? 11.681 -15.583 0.555 1.00 80.69 98 GLY A CA 1
ATOM 756 C C . GLY A 1 98 ? 12.760 -14.645 -0.006 1.00 80.69 98 GLY A C 1
ATOM 757 O O . GLY A 1 98 ? 13.951 -14.925 0.155 1.00 80.69 98 GLY A O 1
ATOM 758 N N . LYS A 1 99 ? 12.386 -13.521 -0.631 1.00 78.62 99 LYS A N 1
ATOM 759 C CA . LYS A 1 99 ? 13.335 -12.513 -1.115 1.00 78.62 99 LYS A CA 1
ATOM 760 C C . LYS A 1 99 ? 14.009 -11.805 0.060 1.00 78.62 99 LYS A C 1
ATOM 762 O O . LYS A 1 99 ? 13.362 -11.364 1.008 1.00 78.62 99 LYS A O 1
ATOM 767 N N . LYS A 1 100 ? 15.328 -11.621 -0.033 1.00 75.81 100 LYS A N 1
ATOM 768 C CA . LYS A 1 100 ? 16.043 -10.684 0.840 1.00 75.81 100 LYS A CA 1
ATOM 769 C C . LYS A 1 100 ? 15.822 -9.277 0.308 1.00 75.81 100 LYS A C 1
ATOM 771 O O . LYS A 1 100 ? 16.379 -8.912 -0.723 1.00 75.81 100 LYS A O 1
ATOM 776 N N . VAL A 1 101 ? 15.012 -8.508 1.019 1.00 77.75 101 VAL A N 1
ATOM 777 C CA . VAL A 1 101 ? 14.682 -7.128 0.666 1.00 77.75 101 VAL A CA 1
ATOM 778 C C . VAL A 1 101 ? 15.229 -6.159 1.700 1.00 77.75 101 VAL A C 1
ATOM 780 O O . VAL A 1 101 ? 15.357 -6.481 2.883 1.00 77.75 101 VAL A O 1
ATOM 783 N N . VAL A 1 102 ? 15.581 -4.964 1.237 1.00 80.00 102 VAL A N 1
ATOM 784 C CA . VAL A 1 102 ? 15.968 -3.848 2.097 1.00 80.00 102 VAL A CA 1
ATOM 785 C C . VAL A 1 102 ? 14.891 -2.788 1.965 1.00 80.00 102 VAL A C 1
ATOM 787 O O . VAL A 1 102 ? 14.763 -2.179 0.904 1.00 80.00 102 VAL A O 1
ATOM 790 N N . SER A 1 103 ? 14.159 -2.555 3.054 1.00 85.25 103 SER A N 1
ATOM 791 C CA . SER A 1 103 ? 13.115 -1.531 3.144 1.00 85.25 103 SER A CA 1
ATOM 792 C C . SER A 1 103 ? 13.735 -0.134 3.193 1.00 85.25 103 SER A C 1
ATOM 794 O O . SER A 1 103 ? 13.866 0.481 4.251 1.00 85.25 103 SER A O 1
ATOM 796 N N . SER A 1 104 ? 14.256 0.309 2.052 1.00 89.69 104 SER A N 1
ATOM 797 C CA . SER A 1 104 ? 15.102 1.500 1.953 1.00 89.69 104 SER A CA 1
ATOM 798 C C . SER A 1 104 ? 14.290 2.756 2.247 1.00 89.69 104 SER A C 1
ATOM 800 O O . SER A 1 104 ? 14.782 3.654 2.928 1.00 89.69 104 SER A O 1
ATOM 802 N N . CYS A 1 105 ? 13.034 2.785 1.791 1.00 91.50 105 CYS A N 1
ATOM 803 C CA . CYS A 1 105 ? 12.127 3.890 2.061 1.00 91.50 105 CYS A CA 1
ATOM 804 C C . CYS A 1 105 ? 11.766 3.959 3.551 1.00 91.50 105 CYS A C 1
ATOM 806 O O . CYS A 1 105 ? 11.936 5.019 4.148 1.00 91.50 105 CYS A O 1
ATOM 808 N N . HIS A 1 106 ? 11.393 2.834 4.180 1.00 94.19 106 HIS A N 1
ATOM 809 C CA . HIS A 1 106 ? 11.115 2.802 5.627 1.00 94.19 106 HIS A CA 1
ATOM 810 C C . HIS A 1 106 ? 12.321 3.204 6.477 1.00 94.19 106 HIS A C 1
ATOM 812 O O . HIS A 1 106 ? 12.174 3.921 7.458 1.00 94.19 106 HIS A O 1
ATOM 818 N N . ARG A 1 107 ? 13.538 2.783 6.107 1.00 93.00 107 ARG A N 1
ATOM 819 C CA . ARG A 1 107 ? 14.744 3.170 6.856 1.00 93.00 107 ARG A CA 1
ATOM 820 C C . ARG A 1 107 ? 15.010 4.670 6.802 1.00 93.00 107 ARG A C 1
ATOM 822 O O . ARG A 1 107 ? 15.367 5.238 7.823 1.00 93.00 107 ARG A O 1
ATOM 829 N N . MET A 1 108 ? 14.846 5.300 5.636 1.00 94.50 108 MET A N 1
ATOM 830 C CA . MET A 1 108 ? 14.945 6.762 5.533 1.00 94.50 108 MET A CA 1
ATOM 831 C C . MET A 1 108 ? 13.841 7.451 6.331 1.00 94.50 108 MET A C 1
ATOM 833 O O . MET A 1 108 ? 14.072 8.496 6.931 1.00 94.50 108 MET A O 1
ATOM 837 N N . 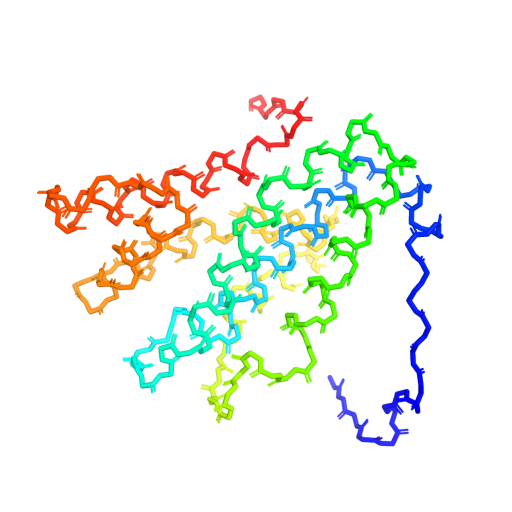GLU A 1 109 ? 12.648 6.866 6.331 1.00 95.50 109 GLU A N 1
ATOM 838 C CA . GLU A 1 109 ? 11.518 7.413 7.058 1.00 95.50 109 GLU A CA 1
ATOM 839 C C . GLU A 1 109 ? 11.745 7.401 8.570 1.00 95.50 109 GLU A C 1
ATOM 841 O O . GLU A 1 109 ? 11.525 8.436 9.193 1.00 95.50 109 GLU A O 1
ATOM 846 N N . HIS A 1 110 ? 12.272 6.312 9.140 1.00 93.19 110 HIS A N 1
ATOM 847 C CA . HIS A 1 110 ? 12.513 6.225 10.583 1.00 93.19 110 HIS A CA 1
ATOM 848 C C . HIS A 1 110 ? 13.406 7.364 11.095 1.00 93.19 110 HIS A C 1
ATOM 850 O O . HIS A 1 110 ? 13.177 7.890 12.184 1.00 93.19 110 HIS A O 1
ATOM 856 N N . GLU A 1 111 ? 14.411 7.762 10.308 1.00 95.44 111 GLU A N 1
ATOM 857 C CA . GLU A 1 111 ? 15.268 8.906 10.633 1.00 95.44 111 GLU A CA 1
ATOM 858 C C . GLU A 1 111 ? 14.497 10.231 10.521 1.00 95.44 111 GLU A C 1
ATOM 860 O O . GLU A 1 111 ? 14.646 11.115 11.365 1.00 95.44 111 GLU A O 1
ATOM 865 N N . LEU A 1 112 ? 13.632 10.364 9.507 1.00 91.56 112 LEU A N 1
ATOM 866 C CA . LEU A 1 112 ? 12.815 11.557 9.292 1.00 91.56 112 LEU A CA 1
ATOM 867 C C . LEU A 1 112 ? 11.812 11.772 10.433 1.00 91.56 112 LEU A C 1
ATOM 869 O O . LEU A 1 112 ? 11.767 12.874 10.972 1.00 91.56 112 LEU A O 1
ATOM 873 N N . SER A 1 113 ? 11.042 10.752 10.823 1.00 90.38 113 SER A N 1
ATOM 874 C CA . SER A 1 113 ? 10.088 10.834 11.941 1.00 90.38 113 SER A CA 1
ATOM 875 C C . SER A 1 113 ? 10.765 10.829 13.314 1.00 90.38 113 SER A C 1
ATOM 877 O O . SER A 1 113 ? 10.177 11.242 14.306 1.00 90.38 113 SER A O 1
ATOM 879 N N . GLY A 1 114 ? 11.997 10.317 13.401 1.00 91.31 114 GLY A N 1
ATOM 880 C CA . GLY A 1 114 ? 12.805 10.405 14.615 1.00 91.31 114 GLY A CA 1
ATOM 881 C C . GLY A 1 114 ? 13.314 11.825 14.870 1.00 91.31 114 GLY A C 1
ATOM 882 O O . GLY A 1 114 ? 13.427 12.240 16.022 1.00 91.31 114 GLY A O 1
ATOM 883 N N . TYR A 1 115 ? 13.605 12.574 13.802 1.00 93.69 115 TYR A N 1
ATOM 884 C CA . TYR A 1 115 ? 14.070 13.958 13.887 1.00 93.69 115 TYR A CA 1
ATOM 885 C C . TYR A 1 115 ? 12.924 14.980 13.905 1.00 93.69 115 TYR A C 1
ATOM 887 O O . TYR A 1 115 ? 12.956 15.936 14.680 1.00 93.69 115 TYR A O 1
ATOM 895 N N . TYR A 1 116 ? 11.917 14.797 13.049 1.00 89.12 116 TYR A N 1
ATOM 896 C CA . TYR A 1 116 ? 10.729 15.643 12.972 1.00 89.12 116 TYR A CA 1
ATOM 897 C C . TYR A 1 116 ? 9.548 14.938 13.636 1.00 89.12 116 TYR A C 1
ATOM 899 O O . TYR A 1 116 ? 9.299 13.775 13.346 1.00 89.12 116 TYR A O 1
ATOM 907 N N . ASP A 1 117 ? 8.777 15.650 14.460 1.00 89.44 117 ASP A N 1
ATOM 908 C CA . ASP A 1 117 ? 7.572 15.122 15.120 1.00 89.44 117 ASP A CA 1
ATOM 909 C C . ASP A 1 117 ? 6.410 14.939 14.120 1.00 89.44 117 ASP A C 1
ATOM 911 O O . ASP A 1 117 ? 5.436 15.694 14.089 1.00 89.44 117 ASP A O 1
ATOM 915 N N . ILE A 1 118 ? 6.560 13.968 13.217 1.00 89.50 118 ILE A N 1
ATOM 916 C CA . ILE A 1 118 ? 5.588 13.591 12.190 1.00 89.50 118 ILE A CA 1
ATOM 917 C C . ILE A 1 118 ? 5.223 12.112 12.324 1.00 89.50 118 ILE A C 1
ATOM 919 O O . ILE A 1 118 ? 6.028 11.276 12.722 1.00 89.50 118 ILE A O 1
ATOM 923 N N . THR A 1 119 ? 3.985 11.765 11.968 1.00 89.81 119 THR A N 1
ATOM 924 C CA . THR A 1 119 ? 3.529 10.365 11.974 1.00 89.81 119 THR A CA 1
ATOM 925 C C . THR A 1 119 ? 4.231 9.545 10.887 1.00 89.81 119 THR A C 1
ATOM 927 O O . THR A 1 119 ? 4.364 10.022 9.762 1.00 89.81 119 THR A O 1
ATOM 930 N N . HIS A 1 120 ? 4.541 8.280 11.192 1.00 93.19 120 HIS A N 1
ATOM 931 C CA . HIS A 1 120 ? 5.190 7.319 10.290 1.00 93.19 120 HIS A CA 1
ATOM 932 C C . HIS A 1 120 ? 4.630 7.323 8.850 1.00 93.19 120 HIS A C 1
ATOM 934 O O . HIS A 1 120 ? 5.306 7.620 7.866 1.00 93.19 120 HIS A O 1
ATOM 940 N N . GLY A 1 121 ? 3.320 7.090 8.717 1.00 91.19 121 GLY A N 1
ATOM 941 C CA . GLY A 1 121 ? 2.664 7.062 7.407 1.00 91.19 121 GLY A CA 1
ATOM 942 C C . GLY A 1 121 ? 2.692 8.401 6.656 1.00 91.19 121 GLY A C 1
ATOM 943 O O . GLY A 1 121 ? 2.674 8.406 5.427 1.00 91.19 121 GLY A O 1
ATOM 944 N N . LEU A 1 122 ? 2.784 9.542 7.357 1.00 91.19 122 LEU A N 1
ATOM 945 C CA . LEU A 1 122 ? 2.983 10.848 6.717 1.00 91.19 122 LEU A CA 1
ATOM 946 C C . LEU A 1 122 ? 4.411 10.972 6.168 1.00 91.19 122 LEU A C 1
ATOM 948 O O . LEU A 1 122 ? 4.586 11.433 5.038 1.00 91.19 122 LEU A O 1
ATOM 952 N N . GLY A 1 123 ? 5.416 10.533 6.930 1.00 92.75 123 GLY A N 1
ATOM 953 C CA . GLY A 1 123 ? 6.802 10.460 6.467 1.00 92.75 123 GLY A CA 1
ATOM 954 C C . GLY A 1 123 ? 6.925 9.607 5.202 1.00 92.75 123 GLY A C 1
ATOM 955 O O . GLY A 1 123 ? 7.490 10.056 4.201 1.00 92.75 123 GLY A O 1
ATOM 956 N N . LEU A 1 124 ? 6.285 8.433 5.187 1.00 93.62 124 LEU A N 1
ATOM 957 C CA . LEU A 1 124 ? 6.209 7.568 4.006 1.00 93.62 124 LEU A CA 1
ATOM 958 C C . LEU A 1 124 ? 5.471 8.244 2.841 1.00 93.62 124 LEU A C 1
ATOM 960 O O . LEU A 1 124 ? 5.958 8.225 1.713 1.00 93.62 124 LEU A O 1
ATOM 964 N N . ALA A 1 125 ? 4.345 8.923 3.083 1.00 91.38 125 ALA A N 1
ATOM 965 C CA . ALA A 1 125 ? 3.617 9.648 2.033 1.00 91.38 125 ALA A CA 1
ATOM 966 C C . ALA A 1 125 ? 4.477 10.722 1.346 1.00 91.38 125 ALA A C 1
ATOM 968 O O . ALA A 1 125 ? 4.349 10.961 0.139 1.00 91.38 125 ALA A O 1
ATOM 969 N N . ILE A 1 126 ? 5.377 11.352 2.106 1.00 90.50 126 ILE A N 1
ATOM 970 C CA . ILE A 1 126 ? 6.354 12.303 1.584 1.00 90.50 126 ILE A CA 1
ATOM 971 C C . ILE A 1 126 ? 7.443 11.560 0.805 1.00 90.50 126 ILE A C 1
ATOM 973 O O . ILE A 1 126 ? 7.714 11.929 -0.341 1.00 90.50 126 ILE A O 1
ATOM 977 N N . LEU A 1 127 ? 8.057 10.530 1.388 1.00 93.12 127 LEU A N 1
ATOM 978 C CA . LEU A 1 127 ? 9.258 9.885 0.858 1.00 93.12 127 LEU A CA 1
ATOM 979 C C . LEU A 1 127 ? 8.992 8.940 -0.315 1.00 93.12 127 LEU A C 1
ATOM 981 O O . LEU A 1 127 ? 9.697 9.042 -1.320 1.00 93.12 127 LEU A O 1
ATOM 985 N N . THR A 1 128 ? 7.977 8.075 -0.240 1.00 93.31 128 THR A N 1
ATOM 986 C CA . THR A 1 128 ? 7.755 6.986 -1.207 1.00 93.31 128 THR A CA 1
ATOM 987 C C . THR A 1 128 ? 7.702 7.483 -2.659 1.00 93.31 128 THR A C 1
ATOM 989 O O . THR A 1 128 ? 8.429 6.932 -3.483 1.00 93.31 128 THR A O 1
ATOM 992 N N . PRO A 1 129 ? 6.995 8.578 -3.018 1.00 91.38 129 PRO A N 1
ATOM 993 C CA . PRO A 1 129 ? 7.033 9.100 -4.387 1.00 91.38 129 PRO A CA 1
ATOM 994 C C . PRO A 1 129 ? 8.423 9.582 -4.837 1.00 91.38 129 PRO A C 1
ATOM 996 O O . PRO A 1 129 ? 8.799 9.402 -5.995 1.00 91.38 129 PRO A O 1
ATOM 999 N N . ARG A 1 130 ? 9.217 10.194 -3.943 1.00 92.88 130 ARG A N 1
ATOM 1000 C CA . ARG A 1 130 ? 10.583 10.639 -4.283 1.00 92.88 130 ARG A CA 1
ATOM 1001 C C . ARG A 1 130 ? 11.526 9.450 -4.417 1.00 92.88 130 ARG A C 1
ATOM 1003 O O . ARG A 1 130 ? 12.336 9.428 -5.338 1.00 92.88 130 ARG A O 1
ATOM 1010 N N . TRP A 1 131 ? 11.386 8.459 -3.543 1.00 93.31 131 TRP A N 1
ATOM 1011 C CA . TRP A 1 131 ? 12.127 7.209 -3.627 1.00 93.31 131 TRP A CA 1
ATOM 1012 C C . TRP A 1 131 ? 11.804 6.456 -4.924 1.00 93.31 131 TRP A C 1
ATOM 1014 O O . TRP A 1 131 ? 12.720 6.104 -5.659 1.00 93.31 131 TRP A O 1
ATOM 1024 N N . MET A 1 132 ? 10.523 6.321 -5.281 1.00 93.31 132 MET A N 1
ATOM 1025 C CA . MET A 1 132 ? 10.087 5.724 -6.549 1.00 93.31 132 MET A CA 1
ATOM 1026 C C . MET A 1 132 ? 10.678 6.453 -7.763 1.00 93.31 132 MET A C 1
ATOM 1028 O O . MET A 1 132 ? 11.154 5.813 -8.696 1.00 93.31 132 MET A O 1
ATOM 1032 N N . LYS A 1 133 ? 10.711 7.793 -7.734 1.00 93.94 133 LYS A N 1
ATOM 1033 C CA . LYS A 1 133 ? 11.378 8.593 -8.771 1.00 93.94 133 LYS A CA 1
ATOM 1034 C C . LYS A 1 133 ? 12.878 8.303 -8.854 1.00 93.94 133 LYS A C 1
ATOM 1036 O O . LYS A 1 133 ? 13.413 8.239 -9.952 1.00 93.94 133 LYS A O 1
ATOM 1041 N N . TYR A 1 134 ? 13.548 8.162 -7.712 1.00 94.31 134 TYR A N 1
ATOM 1042 C CA . TYR A 1 134 ? 14.985 7.894 -7.644 1.00 94.31 134 TYR A CA 1
ATOM 1043 C C . TYR A 1 134 ? 15.349 6.510 -8.199 1.00 94.31 134 TYR A C 1
ATOM 1045 O O . TYR A 1 134 ? 16.346 6.377 -8.904 1.00 94.31 134 TYR A O 1
ATOM 1053 N N . ILE A 1 135 ? 14.540 5.485 -7.913 1.00 92.56 135 ILE A N 1
ATOM 1054 C CA . ILE A 1 135 ? 14.809 4.117 -8.381 1.00 92.56 135 ILE A CA 1
ATOM 1055 C C . ILE A 1 135 ? 14.358 3.863 -9.824 1.00 92.56 135 ILE A C 1
ATOM 1057 O O . ILE A 1 135 ? 14.718 2.827 -10.383 1.00 92.56 135 ILE A O 1
ATOM 1061 N N . LEU A 1 136 ? 13.560 4.752 -10.424 1.00 92.62 136 LEU A N 1
ATOM 1062 C CA . LEU A 1 136 ? 13.109 4.624 -11.808 1.00 92.62 136 LEU A CA 1
ATOM 1063 C C . LEU A 1 136 ? 14.288 4.828 -12.770 1.00 92.62 136 LEU A C 1
ATOM 1065 O O . LEU A 1 136 ? 14.814 5.927 -12.919 1.00 92.62 136 LEU A O 1
ATOM 1069 N N . ASN A 1 137 ? 14.683 3.752 -13.441 1.00 92.38 137 ASN A N 1
ATOM 1070 C CA . ASN A 1 137 ? 15.732 3.723 -14.455 1.00 92.38 137 ASN A CA 1
ATOM 1071 C C . ASN A 1 137 ? 15.425 2.622 -15.486 1.00 92.38 137 ASN A C 1
ATOM 1073 O O . ASN A 1 137 ? 14.398 1.950 -15.397 1.00 92.38 137 ASN A O 1
ATOM 1077 N N . GLU A 1 138 ? 16.309 2.412 -16.460 1.00 90.31 138 GLU A N 1
ATOM 1078 C CA . GLU A 1 138 ? 16.110 1.422 -17.530 1.00 90.31 138 GLU A CA 1
ATOM 1079 C C . GLU A 1 138 ? 15.847 -0.004 -17.014 1.00 90.31 138 GLU A C 1
ATOM 1081 O O . GLU A 1 138 ? 15.035 -0.727 -17.593 1.00 90.31 138 GLU A O 1
ATOM 1086 N N . GLN A 1 139 ? 16.473 -0.400 -15.901 1.00 88.25 139 GLN A N 1
ATOM 1087 C CA . GLN A 1 139 ? 16.332 -1.740 -15.323 1.00 88.25 139 GLN A CA 1
ATOM 1088 C C . GLN A 1 139 ? 14.995 -1.914 -14.591 1.00 88.25 139 GLN A C 1
ATOM 1090 O O . GLN A 1 139 ? 14.399 -2.989 -14.629 1.00 88.25 139 GLN A O 1
ATOM 1095 N N . THR A 1 140 ? 14.494 -0.861 -13.941 1.00 90.62 140 THR A N 1
ATOM 1096 C CA . THR A 1 140 ? 13.249 -0.902 -13.154 1.00 90.62 140 THR A CA 1
ATOM 1097 C C . THR A 1 140 ? 12.019 -0.458 -13.947 1.00 90.62 140 THR A C 1
ATOM 1099 O O . THR A 1 140 ? 10.895 -0.753 -13.542 1.00 90.62 140 THR A O 1
ATOM 1102 N N . ALA A 1 141 ? 12.190 0.185 -15.108 1.00 92.06 141 ALA A N 1
ATOM 1103 C CA . ALA A 1 141 ? 11.100 0.722 -15.927 1.00 92.06 141 ALA A CA 1
ATOM 1104 C C . ALA A 1 141 ? 10.028 -0.322 -16.280 1.00 92.06 141 ALA A C 1
ATOM 1106 O O . ALA A 1 141 ? 8.846 0.007 -16.334 1.00 92.06 141 ALA A O 1
ATOM 1107 N N . ALA A 1 142 ? 10.409 -1.590 -16.474 1.00 91.94 142 ALA A N 1
ATOM 1108 C CA . ALA A 1 142 ? 9.455 -2.672 -16.722 1.00 91.94 142 ALA A CA 1
ATOM 1109 C C . ALA A 1 142 ? 8.496 -2.900 -15.539 1.00 91.94 142 ALA A C 1
ATOM 1111 O O . ALA A 1 142 ? 7.309 -3.139 -15.755 1.00 91.94 142 ALA A O 1
ATOM 1112 N N . LYS A 1 143 ? 8.983 -2.767 -14.299 1.00 91.94 143 LYS A N 1
ATOM 1113 C CA . LYS A 1 143 ? 8.156 -2.884 -13.093 1.00 91.94 143 LYS A CA 1
ATOM 1114 C C . LYS A 1 143 ? 7.228 -1.694 -12.913 1.00 91.94 143 LYS A C 1
ATOM 1116 O O . LYS A 1 143 ? 6.062 -1.880 -12.592 1.00 91.94 143 LYS A O 1
ATOM 1121 N N . PHE A 1 144 ? 7.699 -0.485 -13.198 1.00 94.12 144 PHE A N 1
ATOM 1122 C CA . PHE A 1 144 ? 6.839 0.701 -13.200 1.00 94.12 144 PHE A CA 1
ATOM 1123 C C . PHE A 1 144 ? 5.784 0.672 -14.312 1.00 94.12 144 PHE A C 1
ATOM 1125 O O . PHE A 1 144 ? 4.662 1.126 -14.099 1.00 94.12 144 PHE A O 1
ATOM 1132 N N . TYR A 1 145 ? 6.113 0.108 -15.476 1.00 95.06 145 TYR A N 1
ATOM 1133 C CA . TYR A 1 145 ? 5.135 -0.160 -16.528 1.00 95.06 145 TYR A CA 1
ATOM 1134 C C . TYR A 1 145 ? 4.060 -1.137 -16.043 1.00 95.06 145 TYR A C 1
ATOM 1136 O O . TYR A 1 145 ? 2.878 -0.812 -16.101 1.00 95.06 145 TYR A O 1
ATOM 1144 N N . GLN A 1 146 ? 4.473 -2.292 -15.504 1.00 95.00 146 GLN A N 1
ATOM 1145 C CA . GLN A 1 146 ? 3.565 -3.302 -14.951 1.00 95.00 146 GLN A CA 1
ATOM 1146 C C . GLN A 1 146 ? 2.649 -2.692 -13.881 1.00 95.00 146 GLN A C 1
ATOM 1148 O O . GLN A 1 146 ? 1.434 -2.853 -13.945 1.00 95.00 146 GLN A O 1
ATOM 1153 N N . PHE A 1 147 ? 3.220 -1.912 -12.964 1.00 95.25 147 PHE A N 1
ATOM 1154 C CA . PHE A 1 147 ? 2.488 -1.169 -11.944 1.00 95.25 147 PHE A CA 1
ATOM 1155 C C . PHE A 1 147 ? 1.436 -0.233 -12.544 1.00 95.25 147 PHE A C 1
ATOM 1157 O O . PHE A 1 147 ? 0.275 -0.250 -12.141 1.00 95.25 147 PHE A O 1
ATOM 1164 N N . GLY A 1 148 ? 1.827 0.567 -13.536 1.00 95.06 148 GLY A N 1
ATOM 1165 C CA . GLY A 1 148 ? 0.937 1.508 -14.203 1.00 95.06 148 GLY A CA 1
ATOM 1166 C C . GLY A 1 148 ? -0.251 0.837 -14.884 1.00 95.06 148 GLY A C 1
ATOM 1167 O O . GLY A 1 148 ? -1.387 1.278 -14.714 1.00 95.06 148 GLY A O 1
ATOM 1168 N N . VAL A 1 149 ? 0.002 -0.242 -15.621 1.00 96.25 149 VAL A N 1
ATOM 1169 C CA . VAL A 1 149 ? -1.047 -0.993 -16.320 1.00 96.25 149 VAL A CA 1
ATOM 1170 C C . VAL A 1 149 ? -1.939 -1.720 -15.316 1.00 96.25 149 VAL A C 1
ATOM 1172 O O . VAL A 1 149 ? -3.155 -1.544 -15.324 1.00 96.25 149 VAL A O 1
ATOM 1175 N N . ASN A 1 150 ? -1.349 -2.498 -14.410 1.00 96.06 150 ASN A N 1
ATOM 1176 C CA . ASN A 1 150 ? -2.108 -3.431 -13.584 1.00 96.06 150 ASN A CA 1
ATOM 1177 C C . ASN A 1 150 ? -2.786 -2.762 -12.388 1.00 96.06 150 ASN A C 1
ATOM 1179 O O . ASN A 1 150 ? -3.828 -3.243 -11.950 1.00 96.06 150 ASN A O 1
ATOM 1183 N N . VAL A 1 151 ? -2.222 -1.686 -11.833 1.00 95.31 151 VAL A N 1
ATOM 1184 C CA . VAL A 1 151 ? -2.803 -0.995 -10.668 1.00 95.31 151 VAL A CA 1
ATOM 1185 C C . VAL A 1 151 ? -3.637 0.209 -11.086 1.00 95.31 151 VAL A C 1
ATOM 1187 O O . VAL A 1 151 ? -4.722 0.406 -10.548 1.00 95.31 151 VAL A O 1
ATOM 1190 N N . PHE A 1 152 ? -3.175 0.990 -12.064 1.00 92.94 152 PHE A N 1
ATOM 1191 C CA . PHE A 1 152 ? -3.848 2.228 -12.471 1.00 92.94 152 PHE A CA 1
ATOM 1192 C C . PHE A 1 152 ? -4.603 2.134 -13.800 1.00 92.94 152 PHE A C 1
ATOM 1194 O O . PHE A 1 152 ? -5.223 3.117 -14.203 1.00 92.94 152 PHE A O 1
ATOM 1201 N N . GLY A 1 153 ? -4.572 0.987 -14.487 1.00 93.56 153 GLY A N 1
ATOM 1202 C CA . GLY A 1 153 ? -5.277 0.810 -15.758 1.00 93.56 153 GLY A CA 1
ATOM 1203 C C . GLY A 1 153 ? -4.738 1.702 -16.877 1.00 93.56 153 GLY A C 1
ATOM 1204 O O . GLY A 1 153 ? -5.492 2.090 -17.768 1.00 93.56 153 GLY A O 1
ATOM 1205 N N . ILE A 1 154 ? -3.458 2.086 -16.819 1.00 93.62 154 ILE A N 1
ATOM 1206 C CA . ILE A 1 154 ? -2.840 2.901 -17.868 1.00 93.62 154 ILE A CA 1
ATOM 1207 C C . ILE A 1 154 ? -2.766 2.075 -19.154 1.00 93.62 154 ILE A C 1
ATOM 1209 O O . ILE A 1 154 ? -2.407 0.901 -19.123 1.00 93.62 154 ILE A O 1
ATOM 1213 N N . ASP A 1 155 ? -3.092 2.709 -20.281 1.00 95.25 155 ASP A N 1
ATOM 1214 C CA . ASP A 1 155 ? -3.091 2.081 -21.601 1.00 95.25 155 ASP A CA 1
ATOM 1215 C C . ASP A 1 155 ? -1.740 1.395 -21.908 1.00 95.25 155 ASP A C 1
ATOM 1217 O O . ASP A 1 155 ? -0.710 2.081 -21.983 1.00 95.25 155 ASP A O 1
ATOM 1221 N N . PRO A 1 156 ? -1.726 0.058 -22.095 1.00 95.56 156 PRO A N 1
ATOM 1222 C CA . PRO A 1 156 ? -0.506 -0.702 -22.336 1.00 95.56 156 PRO A CA 1
ATOM 1223 C C . PRO A 1 156 ? 0.102 -0.464 -23.725 1.00 95.56 156 PRO A C 1
ATOM 1225 O O . PRO A 1 156 ? 1.247 -0.862 -23.935 1.00 95.56 156 PRO A O 1
ATOM 1228 N N . SER A 1 157 ? -0.625 0.166 -24.659 1.00 96.69 157 SER A N 1
ATOM 1229 C CA . SER A 1 157 ? -0.121 0.500 -26.000 1.00 96.69 157 SER A CA 1
ATOM 1230 C C . SER A 1 157 ? 0.834 1.699 -26.016 1.00 96.69 157 SER A C 1
ATOM 1232 O O . SER A 1 157 ? 1.530 1.922 -27.006 1.00 96.69 157 SER A O 1
ATOM 1234 N N . LEU A 1 158 ? 0.885 2.466 -24.924 1.00 95.44 158 LEU A N 1
ATOM 1235 C CA . LEU A 1 158 ? 1.792 3.598 -24.778 1.00 95.44 158 LEU A CA 1
ATOM 1236 C C . LEU A 1 1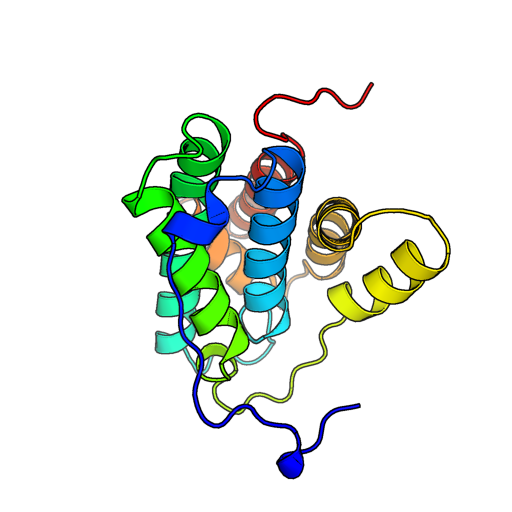58 ? 3.243 3.149 -24.578 1.00 95.44 158 LEU A C 1
ATOM 1238 O O . LEU A 1 158 ? 3.526 2.078 -24.038 1.00 95.44 158 LEU A O 1
ATOM 1242 N N . GLU A 1 159 ? 4.171 4.044 -24.922 1.00 95.50 159 GLU A N 1
ATOM 1243 C CA . GLU A 1 159 ? 5.599 3.842 -24.683 1.00 95.50 159 GLU A CA 1
ATOM 1244 C C . GLU A 1 159 ? 5.901 3.510 -23.218 1.00 95.50 159 GLU A C 1
ATOM 1246 O O . GLU A 1 159 ? 5.387 4.143 -22.290 1.00 95.50 159 GLU A O 1
ATOM 1251 N N . LYS A 1 160 ? 6.792 2.534 -23.005 1.00 93.25 160 LYS A N 1
ATOM 1252 C CA . LYS A 1 160 ? 7.065 1.970 -21.674 1.00 93.25 160 LYS A CA 1
ATOM 1253 C C . LYS A 1 160 ? 7.450 3.038 -20.650 1.00 93.25 160 LYS A C 1
ATOM 1255 O O . LYS A 1 160 ? 6.953 3.036 -19.524 1.00 93.25 160 LYS A O 1
ATOM 1260 N N . THR A 1 161 ? 8.327 3.954 -21.050 1.00 92.62 161 THR A N 1
ATOM 1261 C CA . THR A 1 161 ? 8.797 5.072 -20.221 1.00 92.62 161 THR A CA 1
ATOM 1262 C C . THR A 1 161 ? 7.659 6.024 -19.865 1.00 92.62 161 THR A C 1
ATOM 1264 O O . THR A 1 161 ? 7.543 6.439 -18.714 1.00 92.62 161 THR A O 1
ATOM 1267 N N . MET A 1 162 ? 6.751 6.294 -20.807 1.00 94.31 162 MET A N 1
ATOM 1268 C CA . MET A 1 162 ? 5.578 7.132 -20.571 1.00 94.31 162 MET A CA 1
ATOM 1269 C C . MET A 1 162 ? 4.623 6.499 -19.556 1.00 94.31 162 MET A C 1
ATOM 1271 O O . MET A 1 162 ? 4.127 7.196 -18.670 1.00 94.31 162 MET A O 1
ATOM 1275 N N . VAL A 1 163 ? 4.360 5.193 -19.659 1.00 94.50 163 VAL A N 1
ATOM 1276 C CA . VAL A 1 163 ? 3.531 4.478 -18.675 1.00 94.50 163 VAL A CA 1
ATOM 1277 C C . VAL A 1 163 ? 4.188 4.513 -17.298 1.00 94.50 163 VAL A C 1
ATOM 1279 O O . VAL A 1 163 ? 3.513 4.835 -16.324 1.00 94.50 163 VAL A O 1
ATOM 1282 N N . ALA A 1 164 ? 5.495 4.254 -17.213 1.00 92.19 164 ALA A N 1
ATOM 1283 C CA . ALA A 1 164 ? 6.236 4.279 -15.955 1.00 92.19 164 ALA A CA 1
ATOM 1284 C C . ALA A 1 164 ? 6.170 5.654 -15.260 1.00 92.19 164 ALA A C 1
ATOM 1286 O O . ALA A 1 164 ? 5.878 5.745 -14.066 1.00 92.19 164 ALA A O 1
ATOM 1287 N N . GLU A 1 165 ? 6.365 6.740 -16.011 1.00 90.56 165 GLU A N 1
ATOM 1288 C CA . GLU A 1 165 ? 6.240 8.105 -15.490 1.00 90.56 165 GLU A CA 1
ATOM 1289 C C . GLU A 1 165 ? 4.804 8.455 -15.082 1.00 90.56 165 GLU A C 1
ATOM 1291 O O . GLU A 1 165 ? 4.585 9.120 -14.065 1.00 90.56 165 GLU A O 1
ATOM 1296 N N . LYS A 1 166 ? 3.807 8.020 -15.863 1.00 91.56 166 LYS A N 1
ATOM 1297 C CA . LYS A 1 166 ? 2.393 8.204 -15.515 1.00 91.56 166 LYS A CA 1
ATOM 1298 C C . LYS A 1 166 ? 2.036 7.436 -14.242 1.00 91.56 166 LYS A C 1
ATOM 1300 O O . LYS A 1 166 ? 1.366 8.008 -13.390 1.00 91.56 166 LYS A O 1
ATOM 1305 N N . ALA A 1 167 ? 2.531 6.212 -14.067 1.00 91.19 167 ALA A N 1
ATOM 1306 C CA . ALA A 1 167 ? 2.308 5.406 -12.867 1.00 91.19 167 ALA A CA 1
ATOM 1307 C C . ALA A 1 167 ? 2.827 6.113 -11.607 1.00 91.19 167 ALA A C 1
ATOM 1309 O O . ALA A 1 167 ? 2.118 6.205 -10.605 1.00 91.19 167 ALA A O 1
ATOM 1310 N N . LEU A 1 168 ? 4.028 6.697 -11.685 1.00 88.38 168 LEU A N 1
ATOM 1311 C CA . LEU A 1 168 ? 4.593 7.512 -10.609 1.00 88.38 168 LEU A CA 1
ATOM 1312 C C . LEU A 1 168 ? 3.705 8.723 -10.280 1.00 88.38 168 LEU A C 1
ATOM 1314 O O . LEU A 1 168 ? 3.445 8.997 -9.109 1.00 88.38 168 LEU A O 1
ATOM 1318 N N . LYS A 1 169 ? 3.211 9.435 -11.302 1.00 86.19 169 LYS A N 1
ATOM 1319 C CA . LYS A 1 169 ? 2.306 10.583 -11.119 1.00 86.19 169 LYS A CA 1
ATOM 1320 C C . LYS A 1 169 ? 0.973 10.166 -10.497 1.00 86.19 169 LYS A C 1
ATOM 1322 O O . LYS A 1 169 ? 0.499 10.849 -9.594 1.00 86.19 169 LYS A O 1
ATOM 1327 N N . CYS A 1 170 ? 0.386 9.056 -10.941 1.00 85.50 170 CYS A N 1
ATOM 1328 C CA . CYS A 1 170 ? -0.839 8.500 -10.369 1.00 85.50 170 CYS A CA 1
ATOM 1329 C C . CYS A 1 170 ? -0.648 8.161 -8.889 1.00 85.50 170 CYS A C 1
ATOM 1331 O O . CYS A 1 170 ? -1.441 8.616 -8.065 1.00 85.50 170 CYS A O 1
ATOM 1333 N N . PHE A 1 171 ? 0.446 7.471 -8.544 1.00 86.00 171 PHE A N 1
ATOM 1334 C CA . PHE A 1 171 ? 0.766 7.169 -7.152 1.00 86.00 171 PHE A CA 1
ATOM 1335 C C . PHE A 1 171 ? 0.952 8.442 -6.322 1.00 86.00 171 PHE A C 1
ATOM 1337 O O . PHE A 1 171 ? 0.346 8.583 -5.261 1.00 86.00 171 PHE A O 1
ATOM 1344 N N . GLN A 1 172 ? 1.713 9.414 -6.835 1.00 78.62 172 GLN A N 1
ATOM 1345 C CA . GLN A 1 172 ? 1.909 10.694 -6.166 1.00 78.62 172 GLN A CA 1
ATOM 1346 C C . GLN A 1 172 ? 0.578 11.412 -5.937 1.00 78.62 172 GLN A C 1
ATOM 1348 O O . GLN A 1 172 ? 0.378 11.960 -4.866 1.00 78.62 172 GLN A O 1
ATOM 1353 N N . ILE A 1 173 ? -0.357 11.411 -6.887 1.00 58.75 173 ILE A N 1
ATOM 1354 C CA . ILE A 1 173 ? -1.680 12.026 -6.694 1.00 58.75 173 ILE A CA 1
ATOM 1355 C C . ILE A 1 173 ? -2.488 11.259 -5.642 1.00 58.75 173 ILE A C 1
ATOM 1357 O O . ILE A 1 173 ? -3.097 11.897 -4.786 1.00 58.75 173 ILE A O 1
ATOM 1361 N N . SER A 1 174 ? -2.455 9.923 -5.654 1.00 61.47 174 SER A N 1
ATOM 1362 C CA . SER A 1 174 ? -3.130 9.104 -4.638 1.00 61.47 174 SER A CA 1
ATOM 1363 C C . SER A 1 174 ? -2.516 9.227 -3.240 1.00 61.47 174 SER A C 1
ATOM 1365 O O . SER A 1 174 ? -3.221 9.021 -2.259 1.00 61.47 174 SER A O 1
ATOM 1367 N N . SER A 1 175 ? -1.232 9.590 -3.136 1.00 57.47 175 SER A N 1
ATOM 1368 C CA . SER A 1 175 ? -0.527 9.765 -1.860 1.00 57.47 175 SER A CA 1
ATOM 1369 C C . SER A 1 175 ? -0.459 11.226 -1.382 1.00 57.47 175 SER A C 1
ATOM 1371 O O . SER A 1 175 ? -0.299 11.465 -0.189 1.00 57.47 175 SER A O 1
ATOM 1373 N N . SER A 1 176 ? -0.563 12.209 -2.290 1.00 49.72 176 SER A N 1
ATOM 1374 C CA . SER A 1 176 ? -0.449 13.660 -2.016 1.00 49.72 176 SER A CA 1
ATOM 1375 C C . SER A 1 176 ? -1.769 14.418 -2.050 1.00 49.72 176 SER A C 1
ATOM 1377 O O . SER A 1 176 ? -1.825 15.557 -1.593 1.00 49.72 176 SER A O 1
ATOM 1379 N N . ARG A 1 177 ? -2.846 13.806 -2.549 1.00 47.25 177 ARG A N 1
ATOM 1380 C CA . ARG A 1 177 ? -4.168 14.104 -2.019 1.00 47.25 177 ARG A CA 1
ATOM 1381 C C . ARG A 1 177 ? -4.298 13.255 -0.757 1.00 47.25 177 ARG A C 1
ATOM 1383 O O . ARG A 1 177 ? -4.603 12.072 -0.869 1.00 47.25 177 ARG A O 1
ATOM 1390 N N . PRO A 1 178 ? -4.205 13.819 0.459 1.00 41.16 178 PRO A N 1
ATOM 1391 C CA . PRO A 1 178 ? -5.176 13.385 1.440 1.00 41.16 178 PRO A CA 1
ATOM 1392 C C . PRO A 1 178 ? -6.499 13.617 0.737 1.00 41.16 178 PRO A C 1
ATOM 1394 O O . PRO A 1 178 ? -6.684 14.639 0.072 1.00 41.16 178 PRO A O 1
ATOM 1397 N N . TRP A 1 179 ? -7.383 12.660 0.830 1.00 45.66 179 TRP A N 1
ATOM 1398 C CA . TRP A 1 179 ? -8.788 12.796 0.531 1.00 45.66 179 TRP A CA 1
ATOM 1399 C C . TRP A 1 179 ? -9.347 14.031 1.285 1.00 45.66 179 TRP A C 1
ATOM 1401 O O . TRP A 1 179 ? -9.910 13.899 2.364 1.00 45.66 179 TRP A O 1
ATOM 1411 N N . GLY A 1 180 ? -9.068 15.250 0.789 1.00 29.55 180 GLY A N 1
ATOM 1412 C CA . GLY A 1 180 ? -9.386 16.543 1.404 1.00 29.55 180 GLY A CA 1
ATOM 1413 C C . GLY A 1 180 ? -8.293 17.451 2.025 1.00 29.55 180 GLY A C 1
ATOM 1414 O O . GLY A 1 180 ? -8.718 18.415 2.650 1.00 29.55 180 GLY A O 1
ATOM 1415 N N . CYS A 1 181 ? -6.961 17.290 1.890 1.00 26.52 181 CYS A N 1
ATOM 1416 C CA . CYS A 1 181 ? -6.020 18.315 2.432 1.00 26.52 181 CYS A CA 1
ATOM 1417 C C . CYS A 1 181 ? -5.123 18.952 1.361 1.00 26.52 181 CYS A C 1
ATOM 1419 O O . CYS A 1 181 ? -4.262 18.303 0.774 1.00 26.52 181 CYS A O 1
ATOM 1421 N N . LYS A 1 182 ? -5.323 20.253 1.126 1.00 22.92 182 LYS A N 1
ATOM 1422 C CA . LYS A 1 182 ? -4.422 21.092 0.333 1.00 22.92 182 LYS A CA 1
ATOM 1423 C C . LYS A 1 182 ? -3.142 21.311 1.139 1.00 22.92 182 LYS A C 1
ATOM 1425 O O . LYS A 1 182 ? -3.209 21.846 2.240 1.00 22.92 182 LYS A O 1
ATOM 1430 N N . VAL A 1 183 ? -1.997 20.926 0.590 1.00 27.69 183 VAL A N 1
ATOM 1431 C CA . VAL A 1 183 ? -0.717 21.475 1.044 1.00 27.69 183 VAL A CA 1
ATOM 1432 C C . VAL A 1 183 ? -0.571 22.819 0.334 1.00 27.69 183 VAL A C 1
ATOM 1434 O O . VAL A 1 183 ? -0.660 22.866 -0.894 1.00 27.69 183 VAL A O 1
ATOM 1437 N N . HIS A 1 184 ? -0.503 23.890 1.123 1.00 31.08 184 HIS A N 1
ATOM 1438 C CA . HIS A 1 184 ? -0.301 25.263 0.660 1.00 31.08 184 HIS A CA 1
ATOM 1439 C C . HIS A 1 184 ? 1.051 25.440 -0.031 1.00 31.08 184 HIS A C 1
ATOM 1441 O O . HIS A 1 184 ? 2.021 24.778 0.406 1.00 31.08 184 HIS A O 1
#

Secondary structure (DSSP, 8-state):
---GGGS-S-----GGGGTTS-HHHHHHHHHHHHHHHIIIIIT-S----HHHHHHHHHHHHHHHHHHHHHHH-TT-HHHHHHHHHHHHHHHSSTTTTT-----HHHHHHHHHHHHS---HHHHHHHHHHHHHHHH-STTTHHHHHHHHHHHH---TTS-HHHHHHHHHHHHHHHHH--TT----

pLDDT: mean 88.56, std 14.51, range [22.92, 98.62]

Mean predicted aligned error: 5.07 Å

Radius of gyration: 16.46 Å; Cα contacts (8 Å, |Δi|>4): 201; chains: 1; bounding box: 35×42×47 Å

Nearest PDB structures (foldseek):
  7w9x-assembly1_A  TM=9.528E-01  e=3.292E-08  Bacillus spizizenii ATCC 6633 = JCM 2499
  4qgs-assembly1_A  TM=9.477E-01  e=5.246E-08  Escherichia coli K-12
  7w9y-assembly1_B  TM=9.580E-01  e=2.559E-07  Bacillus spizizenii ATCC 6633 = JCM 2499
  1oj7-assembly1_D  TM=9.519E-01  e=3.547E-07  Escherichia coli K-12
  7fjg-assembly1_A  TM=8.585E-01  e=6.321E-08  Fusobacterium nucleatum subsp. nucleatum ATCC 25586

Sequence (184 aa):
MGSEQLRPKVAFLDPTITYSVSKFQTACGSVDIMSHLFDTGYFTFNNDLALLDSFMEAQLRIIIEFTPVAMEQPGNFDARAILMWSSALALNGLMQGGKKVVSSCHRMEHELSGYYDITHGLGLAILTPRWMKYILNEQTAAKFYQFGVNVFGIDPSLEKTMVAEKALKCFQISSSRPWGCKVH

Solvent-accessible surface area (backbone atoms only — not comparable to full-atom values): 10386 Å² total; per-residue (Å²): 140,85,56,80,89,73,55,75,92,73,85,88,87,62,42,74,80,51,35,81,57,47,51,69,55,48,50,20,53,50,43,39,37,51,50,38,39,44,36,37,47,61,80,50,96,70,84,83,52,64,69,50,47,52,52,48,36,52,47,49,36,50,45,71,64,27,51,57,48,30,45,77,37,40,80,40,59,67,32,33,38,52,51,54,50,46,42,51,51,45,68,68,53,66,55,28,71,84,56,91,64,70,46,59,64,60,58,57,27,54,54,48,36,69,74,40,100,51,57,67,24,52,39,42,43,63,44,46,53,56,51,53,58,68,63,57,42,87,87,41,33,63,54,34,23,51,46,10,34,71,46,68,64,44,69,79,88,52,57,56,67,59,35,20,53,48,30,51,50,52,49,39,50,67,49,61,41,49,97,83,50,85,81,130